Protein AF-A0A9N7TYQ7-F1 (afdb_monomer_lite)

Sequence (216 aa):
MLQAVGNKEWREFGRTEVIDNTRNPDFVRKFVLDFLFEEKQNIRFDVYNVDSRSCNISKYDFLGQTFCTLGEIIGSAGGRQERTLSGIPGKKCGVIILTAEELSNCRDIATMQLCANKLDKKDFFGKSDPFLVFYRSNEDGTFTICHKTEVIKNTLNPVWQPFTIPVRALCNGDYDRTVKIDVFDWDRDGSHDFIGEFTTSYRELSRGQNQFNVYE

Structure (mmCIF, N/CA/C/O backbone):
data_AF-A0A9N7TYQ7-F1
#
_entry.id   AF-A0A9N7TYQ7-F1
#
loop_
_atom_site.group_PDB
_atom_site.id
_atom_site.type_symbol
_atom_site.label_atom_id
_atom_site.label_alt_id
_atom_site.label_comp_id
_atom_site.label_asym_id
_atom_site.label_entity_id
_atom_site.label_seq_id
_atom_site.pdbx_PDB_ins_code
_atom_site.Cartn_x
_atom_site.Cartn_y
_atom_site.Cartn_z
_atom_site.occupancy
_atom_site.B_iso_or_equiv
_atom_site.auth_seq_id
_atom_site.auth_comp_id
_atom_site.auth_asym_id
_atom_site.auth_atom_id
_atom_site.pdbx_PDB_model_num
ATOM 1 N N . MET A 1 1 ? -7.837 -4.924 16.485 1.00 85.38 1 MET A N 1
ATOM 2 C CA . MET A 1 1 ? -8.628 -5.683 17.482 1.00 85.38 1 MET A CA 1
ATOM 3 C C . MET A 1 1 ? -10.112 -5.448 17.232 1.00 85.38 1 MET A C 1
ATOM 5 O O . MET A 1 1 ? -10.466 -4.331 16.868 1.00 85.38 1 MET A O 1
ATOM 9 N N . LEU A 1 2 ? -10.962 -6.450 17.454 1.00 79.06 2 LEU A N 1
ATOM 10 C CA . LEU A 1 2 ? -12.423 -6.318 17.456 1.00 79.06 2 LEU A CA 1
ATOM 11 C C . LEU A 1 2 ? -12.985 -6.609 18.846 1.00 79.06 2 LEU A C 1
ATOM 13 O O . LEU A 1 2 ? -12.421 -7.410 19.597 1.00 79.06 2 LEU A O 1
ATOM 17 N N . GLN A 1 3 ? -14.109 -5.979 19.163 1.00 83.25 3 GLN A N 1
ATOM 18 C CA . GLN A 1 3 ? -14.877 -6.249 20.371 1.00 83.25 3 GLN A CA 1
ATOM 19 C C . GLN A 1 3 ? -16.268 -6.752 19.974 1.00 83.25 3 GLN A C 1
ATOM 21 O O . GLN A 1 3 ? -16.980 -6.084 19.226 1.00 83.25 3 GLN A O 1
ATOM 26 N N . ALA A 1 4 ? -16.635 -7.942 20.456 1.00 70.56 4 ALA A N 1
ATOM 27 C CA . ALA A 1 4 ? -17.942 -8.538 20.190 1.00 70.56 4 ALA A CA 1
ATOM 28 C C . ALA A 1 4 ? -19.052 -7.809 20.964 1.00 70.56 4 ALA A C 1
ATOM 30 O O . ALA A 1 4 ? -18.832 -7.344 22.087 1.00 70.56 4 ALA A O 1
ATOM 31 N N . VAL A 1 5 ? -20.254 -7.754 20.387 1.00 63.97 5 VAL A N 1
ATOM 32 C CA . VAL A 1 5 ? -21.426 -7.132 21.016 1.00 63.97 5 VAL A CA 1
ATOM 33 C C . VAL A 1 5 ? -21.698 -7.786 22.378 1.00 63.97 5 VAL A C 1
ATOM 35 O O . VAL A 1 5 ? -21.760 -9.006 22.501 1.00 63.97 5 VAL A O 1
ATOM 38 N N . GLY A 1 6 ? -21.804 -6.967 23.428 1.00 64.25 6 GLY A N 1
ATOM 39 C CA . GLY A 1 6 ? -22.048 -7.429 24.801 1.00 64.25 6 GLY A CA 1
ATOM 40 C C . GLY A 1 6 ? -20.818 -7.953 25.558 1.00 64.25 6 GLY A C 1
ATOM 41 O O . GLY A 1 6 ? -20.921 -8.194 26.760 1.00 64.25 6 GLY A O 1
ATOM 42 N N . ASN A 1 7 ? -19.649 -8.073 24.917 1.00 71.88 7 ASN A N 1
ATOM 43 C CA . ASN A 1 7 ? -18.396 -8.454 25.573 1.00 71.88 7 ASN A CA 1
ATOM 44 C C . ASN A 1 7 ? -17.468 -7.235 25.730 1.00 71.88 7 ASN A C 1
ATOM 46 O O .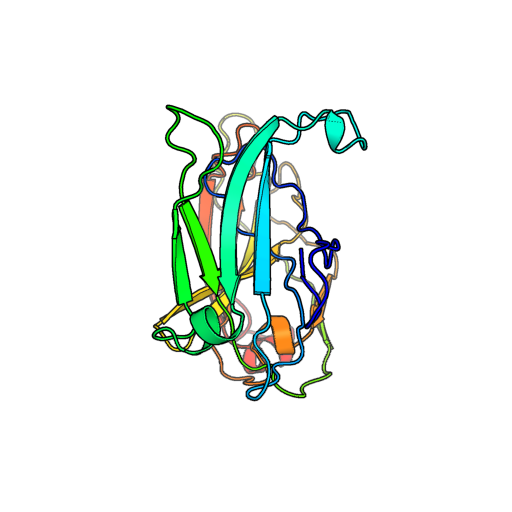 ASN A 1 7 ? -17.308 -6.433 24.815 1.00 71.88 7 ASN A O 1
ATOM 50 N N . LYS A 1 8 ? -16.834 -7.088 26.899 1.00 76.88 8 LYS A N 1
ATOM 51 C CA . LYS A 1 8 ? -15.846 -6.025 27.151 1.00 76.88 8 LYS A CA 1
ATOM 52 C C . LYS A 1 8 ? -14.440 -6.382 26.657 1.00 76.88 8 LYS A C 1
ATOM 54 O O . LYS A 1 8 ? -13.606 -5.486 26.540 1.00 76.88 8 LYS A O 1
ATOM 59 N N . GLU A 1 9 ? -14.169 -7.646 26.351 1.00 88.00 9 GLU A N 1
ATOM 60 C CA . GLU A 1 9 ? -12.849 -8.109 25.923 1.00 88.00 9 GLU A CA 1
ATOM 61 C C . GLU A 1 9 ? -12.542 -7.770 24.460 1.00 88.00 9 GLU A C 1
ATOM 63 O O . GLU A 1 9 ? -13.366 -7.946 23.561 1.00 88.00 9 GLU A O 1
ATOM 68 N N . TRP A 1 10 ? -11.308 -7.327 24.222 1.00 88.75 10 TRP A N 1
ATOM 69 C CA . TRP A 1 10 ? -10.762 -7.101 22.888 1.00 88.75 10 TRP A CA 1
ATOM 70 C C . TRP A 1 10 ? -10.084 -8.367 22.373 1.00 88.75 10 TRP A C 1
ATOM 72 O O . TRP A 1 10 ? -9.260 -8.954 23.073 1.00 88.75 10 TRP A O 1
ATOM 82 N N . ARG A 1 11 ? -10.360 -8.746 21.122 1.00 90.44 11 ARG A N 1
ATOM 83 C CA . ARG A 1 11 ? -9.698 -9.869 20.442 1.00 90.44 11 ARG A CA 1
ATOM 84 C C . ARG A 1 11 ? -8.903 -9.392 19.235 1.00 90.44 11 ARG A C 1
ATOM 86 O O . ARG A 1 11 ? -9.327 -8.480 18.522 1.00 90.44 11 ARG A O 1
ATOM 93 N N . GLU A 1 12 ? -7.736 -9.987 19.005 1.00 92.12 12 GLU A N 1
ATOM 94 C CA . GLU A 1 12 ? -6.953 -9.704 17.802 1.00 92.12 12 GLU A CA 1
ATOM 95 C C . GLU A 1 12 ? -7.693 -10.254 16.586 1.00 92.12 12 GLU A C 1
ATOM 97 O O . GLU A 1 12 ? -7.992 -11.440 16.511 1.00 92.12 12 GLU A O 1
ATOM 102 N N . PHE A 1 13 ? -8.032 -9.360 15.658 1.00 93.69 13 PHE A N 1
ATOM 103 C CA . PHE A 1 13 ? -8.681 -9.730 14.401 1.00 93.69 13 PHE A CA 1
ATOM 104 C C . PHE A 1 13 ? -7.658 -10.010 13.303 1.00 93.69 13 PHE A C 1
ATOM 106 O O . PHE A 1 13 ? -7.824 -10.906 12.485 1.00 93.69 13 PHE A O 1
ATOM 113 N N . GLY A 1 14 ? -6.573 -9.244 13.304 1.00 93.62 14 GLY A N 1
ATOM 114 C CA . GLY A 1 14 ? -5.492 -9.379 12.354 1.00 93.62 14 GLY A CA 1
ATOM 115 C C . GLY A 1 14 ? -4.409 -8.343 12.616 1.00 93.62 14 GLY A C 1
ATOM 116 O O . GLY A 1 14 ? -4.586 -7.430 13.427 1.00 93.62 14 GLY A O 1
ATOM 117 N N . ARG A 1 15 ? -3.290 -8.515 11.915 1.00 94.31 15 ARG A N 1
ATOM 118 C CA . ARG A 1 15 ? -2.076 -7.707 12.037 1.00 94.31 15 ARG A CA 1
ATOM 119 C C . ARG A 1 15 ? -1.488 -7.456 10.662 1.00 94.31 15 ARG A C 1
ATOM 121 O O . ARG A 1 15 ? -1.467 -8.378 9.848 1.00 94.31 15 ARG A O 1
ATOM 128 N N . THR A 1 16 ? -1.043 -6.239 10.393 1.00 95.62 16 THR A N 1
ATOM 129 C CA . THR A 1 16 ? -0.349 -5.898 9.147 1.00 95.62 16 THR A CA 1
ATOM 130 C C . THR A 1 16 ? 1.035 -6.548 9.101 1.00 95.62 16 THR A C 1
ATOM 132 O O . THR A 1 16 ? 1.503 -7.143 10.075 1.00 95.62 16 THR A O 1
ATOM 135 N N . GLU A 1 17 ? 1.687 -6.462 7.952 1.00 94.12 17 GLU A N 1
ATOM 136 C CA . GLU A 1 17 ? 3.125 -6.664 7.845 1.00 94.12 17 GLU A CA 1
ATOM 137 C C . GLU A 1 17 ? 3.909 -5.596 8.627 1.00 94.12 17 GLU A C 1
ATOM 139 O O . GLU A 1 17 ? 3.383 -4.533 8.974 1.00 94.12 17 GLU A O 1
ATOM 144 N N . VAL A 1 18 ? 5.178 -5.897 8.903 1.00 91.69 18 VAL A N 1
ATOM 145 C CA . VAL A 1 18 ? 6.148 -4.931 9.432 1.00 91.69 18 VAL A CA 1
ATOM 146 C C . VAL A 1 18 ? 6.784 -4.217 8.247 1.00 91.69 18 VAL A C 1
ATOM 148 O O . VAL A 1 18 ? 7.153 -4.869 7.271 1.00 91.69 18 VAL A O 1
ATOM 151 N N . ILE A 1 19 ? 6.895 -2.891 8.327 1.00 90.81 19 ILE A N 1
ATOM 152 C CA . ILE A 1 19 ? 7.556 -2.082 7.303 1.00 90.81 19 ILE A CA 1
ATOM 153 C C . ILE A 1 19 ? 8.794 -1.460 7.927 1.00 90.81 19 ILE A C 1
ATOM 155 O O . ILE A 1 19 ? 8.694 -0.665 8.863 1.00 90.81 19 ILE A O 1
ATOM 159 N N . ASP A 1 20 ? 9.950 -1.849 7.406 1.00 87.50 20 ASP A N 1
ATOM 160 C CA . ASP A 1 20 ? 11.238 -1.420 7.929 1.00 87.50 20 ASP A CA 1
ATOM 161 C C . ASP A 1 20 ? 11.532 0.040 7.559 1.00 87.50 20 ASP A C 1
ATOM 163 O O . ASP A 1 20 ? 11.161 0.521 6.488 1.00 87.50 20 ASP A O 1
ATOM 167 N N . ASN A 1 21 ? 12.232 0.735 8.460 1.00 85.88 21 ASN A N 1
ATOM 168 C CA . ASN A 1 21 ? 12.859 2.039 8.226 1.00 85.88 21 ASN A CA 1
ATOM 169 C C . ASN A 1 21 ? 11.938 3.136 7.652 1.00 85.88 21 ASN A C 1
ATOM 171 O O . ASN A 1 21 ? 12.384 3.992 6.896 1.00 85.88 21 ASN A O 1
ATOM 175 N N . THR A 1 22 ? 10.664 3.177 8.055 1.00 88.94 22 THR A N 1
ATOM 176 C CA . THR A 1 22 ? 9.744 4.254 7.656 1.00 88.94 22 THR A CA 1
ATOM 177 C C . THR A 1 22 ? 9.014 4.883 8.838 1.00 88.94 22 THR A C 1
ATOM 179 O O . THR A 1 22 ? 8.671 4.227 9.820 1.00 88.94 22 THR A O 1
ATOM 182 N N . ARG A 1 23 ? 8.742 6.188 8.725 1.00 89.81 23 ARG A N 1
ATOM 183 C CA . ARG A 1 23 ? 7.844 6.931 9.627 1.00 89.81 23 ARG A CA 1
ATOM 184 C C . ARG A 1 23 ? 6.431 7.086 9.067 1.00 89.81 23 ARG A C 1
ATOM 186 O O . ARG A 1 23 ? 5.541 7.488 9.808 1.00 89.81 23 ARG A O 1
ATOM 193 N N . ASN A 1 24 ? 6.239 6.772 7.787 1.00 92.06 24 ASN A N 1
ATOM 194 C CA . ASN A 1 24 ? 4.972 6.888 7.070 1.00 92.06 24 ASN A CA 1
ATOM 195 C C . ASN A 1 24 ? 4.670 5.546 6.377 1.00 92.06 24 ASN A C 1
ATOM 197 O O . ASN A 1 24 ? 4.781 5.451 5.154 1.00 92.06 24 ASN A O 1
ATOM 201 N N . PRO A 1 25 ? 4.396 4.475 7.147 1.00 93.69 25 PRO A N 1
ATOM 202 C CA . PRO A 1 25 ? 4.127 3.158 6.581 1.00 93.69 25 PRO A CA 1
ATOM 203 C C . PRO A 1 25 ? 2.822 3.148 5.774 1.00 93.69 25 PRO A C 1
ATOM 205 O O . PRO A 1 25 ? 1.797 3.632 6.252 1.00 93.69 25 PRO A O 1
ATOM 208 N N . ASP A 1 26 ? 2.855 2.534 4.589 1.00 93.25 26 ASP A N 1
ATOM 209 C CA . ASP A 1 26 ? 1.667 2.200 3.795 1.00 93.25 26 ASP A CA 1
ATOM 210 C C . ASP A 1 26 ? 1.560 0.676 3.658 1.00 93.25 26 ASP A C 1
ATOM 212 O O . ASP A 1 26 ? 2.439 0.026 3.082 1.00 93.25 26 ASP A O 1
ATOM 216 N N . PHE A 1 27 ? 0.512 0.108 4.255 1.00 95.44 27 PHE A N 1
ATOM 217 C CA . PHE A 1 27 ? 0.351 -1.333 4.424 1.00 95.44 27 PHE A CA 1
ATOM 218 C C . PHE A 1 27 ? -0.413 -1.950 3.252 1.00 95.44 27 PHE A C 1
ATOM 220 O O . PHE A 1 27 ? -1.547 -1.572 2.951 1.00 95.44 27 PHE A O 1
ATOM 227 N N . VAL A 1 28 ? 0.169 -2.973 2.638 1.00 95.06 28 VAL A N 1
ATOM 228 C CA . VAL A 1 28 ? -0.439 -3.789 1.584 1.00 95.06 28 VAL A CA 1
ATOM 229 C C . VAL A 1 28 ? -1.528 -4.688 2.159 1.00 95.06 28 VAL A C 1
ATOM 231 O O . VAL A 1 28 ? -2.586 -4.840 1.542 1.00 95.06 28 VAL A O 1
ATOM 234 N N . ARG A 1 29 ? -1.319 -5.278 3.346 1.00 94.12 29 ARG A N 1
ATOM 235 C CA . ARG A 1 29 ? -2.305 -6.197 3.927 1.00 94.12 29 ARG A CA 1
ATOM 236 C C . ARG A 1 29 ? -3.597 -5.463 4.284 1.00 94.12 29 ARG A C 1
ATOM 238 O O . ARG A 1 29 ? -3.606 -4.560 5.116 1.00 94.12 29 ARG A O 1
ATOM 245 N N . LYS A 1 30 ? -4.710 -5.916 3.703 1.00 92.44 30 LYS A N 1
ATOM 246 C CA . LYS A 1 30 ? -6.065 -5.438 4.014 1.00 92.44 30 LYS A CA 1
ATOM 247 C C . LYS A 1 30 ? -6.833 -6.462 4.855 1.00 92.44 30 LYS A C 1
ATOM 249 O O . LYS A 1 30 ? -6.492 -7.647 4.881 1.00 92.44 30 LYS A O 1
ATOM 254 N N . PHE A 1 31 ? -7.885 -5.999 5.521 1.00 93.88 31 PHE A N 1
ATOM 255 C CA . PHE A 1 31 ? -8.751 -6.806 6.379 1.00 93.88 31 PHE A CA 1
ATOM 256 C C . PHE A 1 31 ? -10.172 -6.811 5.821 1.00 93.88 31 PHE A C 1
ATOM 258 O O . PHE A 1 31 ? -10.704 -5.755 5.496 1.00 93.88 31 PHE A O 1
ATOM 265 N N . VAL A 1 32 ? -10.774 -7.996 5.712 1.00 92.50 32 VAL A N 1
ATOM 266 C CA . VAL A 1 32 ? -12.156 -8.165 5.245 1.00 92.50 32 VAL A CA 1
ATOM 267 C C . VAL A 1 32 ? -13.054 -8.326 6.461 1.00 92.50 32 VAL A C 1
ATOM 269 O O . VAL A 1 32 ? -12.799 -9.201 7.286 1.00 92.50 32 VAL A O 1
ATOM 272 N N . LEU A 1 33 ? -14.071 -7.478 6.575 1.00 93.31 33 LEU A N 1
ATOM 273 C CA . LEU A 1 33 ? -15.018 -7.453 7.684 1.00 93.31 33 LEU A CA 1
ATOM 274 C C . LEU A 1 33 ? -16.438 -7.446 7.127 1.00 93.31 33 LEU A C 1
ATOM 276 O O . LEU A 1 33 ? -16.724 -6.683 6.207 1.00 93.31 33 LEU A O 1
ATOM 280 N N . ASP A 1 34 ? -17.320 -8.241 7.725 1.00 93.25 34 ASP A N 1
ATOM 281 C CA . ASP A 1 34 ? -18.752 -8.139 7.463 1.00 93.25 34 ASP A CA 1
ATOM 282 C C . ASP A 1 34 ? -19.293 -6.892 8.164 1.00 93.25 34 ASP A C 1
ATOM 284 O O . ASP A 1 34 ? -19.062 -6.699 9.360 1.00 93.25 34 ASP A O 1
ATOM 288 N N . PHE A 1 35 ? -20.000 -6.036 7.429 1.00 93.12 35 PHE A N 1
ATOM 289 C CA . PHE A 1 35 ? -20.651 -4.860 7.996 1.00 93.12 35 PHE A CA 1
ATOM 290 C C . PHE A 1 35 ? -22.104 -5.177 8.355 1.00 93.12 35 PHE A C 1
ATOM 292 O O . PHE A 1 35 ? -22.897 -5.565 7.498 1.00 93.12 35 PHE A O 1
ATOM 299 N N . LEU A 1 36 ? -22.451 -4.992 9.628 1.00 93.62 36 LEU A N 1
ATOM 300 C CA . LEU A 1 36 ? -23.784 -5.222 10.176 1.00 93.62 36 LEU A CA 1
ATOM 301 C C . LEU A 1 36 ? -24.353 -3.879 10.635 1.00 93.62 36 LEU A C 1
ATOM 303 O O . LEU A 1 36 ? -24.014 -3.392 11.710 1.00 93.62 36 LEU A O 1
ATOM 307 N N . PHE A 1 37 ? -25.224 -3.271 9.824 1.00 90.38 37 PHE A N 1
ATOM 308 C CA . PHE A 1 37 ? -25.747 -1.922 10.086 1.00 90.38 37 PHE A CA 1
ATOM 309 C C . PHE A 1 37 ? -26.553 -1.812 11.394 1.00 90.38 37 PHE A C 1
ATOM 311 O O . PHE A 1 37 ? -26.666 -0.727 11.960 1.00 90.38 37 PHE A O 1
ATOM 318 N N . GLU A 1 38 ? -27.102 -2.929 11.877 1.00 91.62 38 GLU A N 1
ATOM 319 C CA . GLU A 1 38 ? -27.864 -3.011 13.129 1.00 91.62 38 GLU A CA 1
ATOM 320 C C . GLU A 1 38 ? -26.965 -3.125 14.371 1.00 91.62 38 GLU A C 1
ATOM 322 O O . GLU A 1 38 ? -27.438 -2.979 15.499 1.00 91.62 38 GLU A O 1
ATOM 327 N N . GLU A 1 39 ? -25.662 -3.366 14.189 1.00 90.25 39 GLU A N 1
ATOM 328 C CA . GLU A 1 39 ? -24.725 -3.614 15.279 1.00 90.25 39 GLU A CA 1
ATOM 329 C C . GLU A 1 39 ? -23.661 -2.524 15.413 1.00 90.25 39 GLU A C 1
ATOM 331 O O . GLU A 1 39 ? -23.056 -2.041 14.454 1.00 90.25 39 GLU A O 1
ATOM 336 N N . LYS A 1 40 ? -23.331 -2.187 16.664 1.00 90.81 40 LYS A N 1
ATOM 337 C CA . LYS A 1 40 ? -22.177 -1.337 16.956 1.00 90.81 40 LYS A CA 1
ATOM 338 C C . LYS A 1 40 ? -20.892 -2.168 16.947 1.00 90.81 40 LYS A C 1
ATOM 340 O O . LYS A 1 40 ? -20.487 -2.719 17.970 1.00 90.81 40 LYS A O 1
ATOM 345 N N . GLN A 1 41 ? -20.227 -2.214 15.798 1.00 93.31 41 GLN A N 1
ATOM 346 C CA . GLN A 1 41 ? -18.977 -2.955 15.610 1.00 93.31 41 GLN A CA 1
ATOM 347 C C . GLN A 1 41 ? -17.761 -2.100 16.010 1.00 93.31 41 GLN A C 1
ATOM 349 O O . GLN A 1 41 ? -17.274 -1.288 15.222 1.00 93.31 41 GLN A O 1
ATOM 354 N N . ASN A 1 42 ? -17.275 -2.255 17.246 1.00 94.38 42 ASN A N 1
ATOM 355 C CA . ASN A 1 42 ? -16.134 -1.496 17.775 1.00 94.38 42 ASN A CA 1
ATOM 356 C C . ASN A 1 42 ? -14.787 -2.071 17.296 1.00 94.38 42 ASN A C 1
ATOM 358 O O . ASN A 1 42 ? -14.526 -3.273 17.421 1.00 94.38 42 ASN A O 1
ATOM 362 N N . ILE A 1 43 ? -13.894 -1.191 16.839 1.00 95.44 43 ILE A N 1
ATOM 363 C CA . ILE A 1 43 ? -12.551 -1.518 16.353 1.00 95.44 43 ILE A CA 1
ATOM 364 C C . ILE A 1 43 ? -11.508 -0.703 17.125 1.00 95.44 43 ILE A C 1
ATOM 366 O O . ILE A 1 43 ? -11.653 0.506 17.323 1.00 95.44 43 ILE A O 1
ATOM 370 N N . ARG A 1 44 ? -10.428 -1.372 17.540 1.00 95.69 44 ARG A N 1
ATOM 371 C CA . ARG A 1 44 ? -9.236 -0.736 18.118 1.00 95.69 44 ARG A CA 1
ATOM 372 C C . ARG A 1 44 ? -8.014 -1.045 17.270 1.00 95.69 44 ARG A C 1
ATOM 374 O O . ARG A 1 44 ? -7.778 -2.208 16.924 1.00 95.69 44 ARG A O 1
ATOM 381 N N . PHE A 1 45 ? -7.236 -0.013 16.986 1.00 96.62 45 PHE A N 1
ATOM 382 C CA . PHE A 1 45 ? -5.963 -0.107 16.283 1.00 96.62 45 PHE A CA 1
ATOM 383 C C . PHE A 1 45 ? -4.847 0.190 17.270 1.00 96.62 45 PHE A C 1
ATOM 385 O O . PHE A 1 45 ? -4.870 1.245 17.898 1.00 96.62 45 PHE A O 1
ATOM 392 N N . ASP A 1 46 ? -3.893 -0.730 17.375 1.00 95.19 46 ASP A N 1
ATOM 393 C CA . ASP A 1 46 ? -2.713 -0.607 18.224 1.00 95.19 46 ASP A CA 1
ATOM 394 C C . ASP A 1 46 ? -1.489 -0.583 17.301 1.00 95.19 46 ASP A C 1
ATOM 396 O O . ASP A 1 46 ? -1.338 -1.463 16.450 1.00 95.19 46 ASP A O 1
ATOM 400 N N . VAL A 1 47 ? -0.643 0.437 17.438 1.00 95.06 47 VAL A N 1
ATOM 401 C CA . VAL A 1 47 ? 0.532 0.661 16.588 1.00 95.06 47 VAL A CA 1
ATOM 402 C C . VAL A 1 47 ? 1.791 0.442 17.413 1.00 95.06 47 VAL A C 1
ATOM 404 O O . VAL A 1 47 ? 1.909 0.942 18.535 1.00 95.06 47 VAL A O 1
ATOM 407 N N . TYR A 1 48 ? 2.742 -0.288 16.841 1.00 92.81 48 TYR A N 1
ATOM 408 C CA . TYR A 1 48 ? 3.981 -0.679 17.497 1.00 92.81 48 TYR A CA 1
ATOM 409 C C . TYR A 1 48 ? 5.182 -0.412 16.590 1.00 92.81 48 TYR A C 1
ATOM 411 O O . TYR A 1 48 ? 5.100 -0.622 15.381 1.00 92.81 48 TYR A O 1
ATOM 419 N N . ASN A 1 49 ? 6.298 0.000 17.185 1.00 89.56 49 ASN A N 1
ATOM 420 C CA . ASN A 1 49 ? 7.616 -0.078 16.577 1.00 89.56 49 ASN A CA 1
ATOM 421 C C . ASN A 1 49 ? 8.199 -1.467 16.869 1.00 89.56 49 ASN A C 1
ATOM 423 O O . ASN A 1 49 ? 8.274 -1.901 18.023 1.00 89.56 49 ASN A O 1
ATOM 427 N N . VAL A 1 50 ? 8.569 -2.174 15.805 1.00 86.12 50 VAL A N 1
ATOM 428 C CA . VAL A 1 50 ? 9.080 -3.540 15.877 1.00 86.12 50 VAL A CA 1
ATOM 429 C C . VAL A 1 50 ? 10.597 -3.503 15.772 1.00 86.12 50 VAL A C 1
ATOM 431 O O . VAL A 1 50 ? 11.152 -3.417 14.681 1.00 86.12 50 VAL A O 1
ATOM 434 N N . ASP A 1 51 ? 11.277 -3.626 16.910 1.00 74.06 51 ASP A N 1
ATOM 435 C CA . ASP A 1 51 ? 12.727 -3.783 16.916 1.00 74.06 51 ASP A CA 1
ATOM 436 C C . ASP A 1 51 ? 13.118 -5.210 16.485 1.00 74.06 51 ASP A C 1
ATOM 438 O O . ASP A 1 51 ? 12.607 -6.225 16.974 1.00 74.06 51 ASP A O 1
ATOM 442 N N . SER A 1 52 ? 14.050 -5.262 15.533 1.00 63.53 52 SER A N 1
ATOM 443 C CA . SER A 1 52 ? 14.253 -6.292 14.498 1.00 63.53 52 SER A CA 1
ATOM 444 C C . SER A 1 52 ? 14.612 -7.732 14.917 1.00 63.53 52 SER A C 1
ATOM 446 O O . SER A 1 52 ? 15.140 -8.483 14.097 1.00 63.53 52 SER A O 1
ATOM 448 N N . ARG A 1 53 ? 14.368 -8.192 16.154 1.00 57.44 53 ARG A N 1
ATOM 449 C CA . ARG A 1 53 ? 14.789 -9.556 16.576 1.00 57.44 53 ARG A CA 1
ATOM 450 C C . ARG A 1 53 ? 13.836 -10.344 17.473 1.00 57.44 53 ARG A C 1
ATOM 452 O O . ARG A 1 53 ? 14.164 -11.470 17.839 1.00 57.44 53 ARG A O 1
ATOM 459 N N . SER A 1 54 ? 12.676 -9.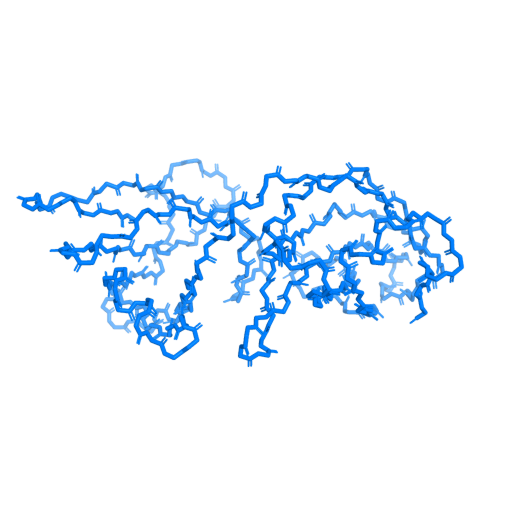810 17.848 1.00 62.50 54 SER A N 1
ATOM 460 C CA . SER A 1 54 ? 11.725 -10.525 18.714 1.00 62.50 54 SER A CA 1
ATOM 461 C C . SER A 1 54 ? 10.416 -10.819 17.987 1.00 62.50 54 SER A C 1
ATOM 463 O O . SER A 1 54 ? 9.830 -9.928 17.389 1.00 62.50 54 SER A O 1
ATOM 465 N N . CYS A 1 55 ? 9.903 -12.046 18.092 1.00 61.47 55 CYS A N 1
ATOM 466 C CA . CYS A 1 55 ? 8.525 -12.385 17.709 1.00 61.47 55 CYS A CA 1
ATOM 467 C C . CYS A 1 55 ? 7.510 -12.117 18.839 1.00 61.47 55 CYS A C 1
ATOM 469 O O . CYS A 1 55 ? 6.308 -12.298 18.658 1.00 61.47 55 CYS A O 1
ATOM 471 N N . ASN A 1 56 ? 7.987 -11.728 20.026 1.00 67.75 56 ASN A N 1
ATOM 472 C CA . ASN A 1 56 ? 7.145 -11.440 21.179 1.00 67.75 56 ASN A CA 1
ATOM 473 C C . ASN A 1 56 ? 6.708 -9.969 21.177 1.00 67.75 56 ASN A C 1
ATOM 475 O O . ASN A 1 56 ? 7.547 -9.080 21.340 1.00 67.75 56 ASN A O 1
ATOM 479 N N . ILE A 1 57 ? 5.394 -9.755 21.063 1.00 68.56 57 ILE A N 1
ATOM 480 C CA . ILE A 1 57 ? 4.739 -8.441 21.041 1.00 68.56 57 ILE A CA 1
ATOM 481 C C . ILE A 1 57 ? 4.979 -7.632 22.318 1.00 68.56 57 ILE A C 1
ATOM 483 O O . ILE A 1 57 ? 4.996 -6.409 22.275 1.00 68.56 57 ILE A O 1
ATOM 487 N N . SER A 1 58 ? 5.231 -8.300 23.452 1.00 70.88 58 SER A N 1
ATOM 488 C CA . SER A 1 58 ? 5.522 -7.624 24.720 1.00 70.88 58 SER A CA 1
ATOM 489 C C . SER A 1 58 ? 6.854 -6.872 24.704 1.00 70.88 58 SER A C 1
ATOM 491 O O . SER A 1 58 ? 7.148 -6.147 25.648 1.00 70.88 58 SER A O 1
ATOM 493 N N . LYS A 1 59 ? 7.690 -7.102 23.684 1.00 74.31 59 LYS A N 1
ATOM 494 C CA . LYS A 1 59 ? 8.968 -6.412 23.482 1.00 74.31 59 LYS A CA 1
ATOM 495 C C . LYS A 1 59 ? 8.890 -5.316 22.422 1.00 74.31 59 LYS A C 1
ATOM 497 O O . LYS A 1 59 ? 9.919 -4.727 22.123 1.00 74.31 59 LYS A O 1
ATOM 502 N N . TYR A 1 60 ? 7.725 -5.103 21.812 1.00 81.81 60 TYR A N 1
ATOM 503 C CA . TYR A 1 60 ? 7.560 -4.037 20.836 1.00 81.81 60 TYR A CA 1
ATOM 504 C C . TYR A 1 60 ? 7.243 -2.730 21.537 1.00 81.81 60 TYR A C 1
ATOM 506 O O . TYR A 1 60 ? 6.449 -2.681 22.480 1.00 81.81 60 TYR A O 1
ATOM 514 N N . ASP A 1 61 ? 7.838 -1.666 21.025 1.00 87.44 61 ASP A N 1
ATOM 515 C CA . ASP A 1 61 ? 7.627 -0.330 21.538 1.00 87.44 61 ASP A CA 1
ATOM 516 C C . ASP A 1 61 ? 6.250 0.147 21.092 1.00 87.44 61 ASP A C 1
ATOM 518 O O . ASP A 1 61 ? 6.002 0.404 19.915 1.00 87.44 61 ASP A O 1
ATOM 522 N N . PHE A 1 62 ? 5.320 0.257 22.034 1.00 91.50 62 PHE A N 1
ATOM 523 C CA . PHE A 1 62 ? 4.002 0.806 21.749 1.00 91.50 62 PHE A CA 1
ATOM 524 C C . PHE A 1 62 ? 4.128 2.267 21.300 1.00 91.50 62 PHE A C 1
ATOM 526 O O . PHE A 1 62 ? 4.736 3.092 21.986 1.00 91.50 62 PHE A O 1
ATOM 533 N N . LEU A 1 63 ? 3.553 2.587 20.140 1.00 93.19 63 LEU A N 1
ATOM 534 C CA . LEU A 1 63 ? 3.561 3.931 19.561 1.00 93.19 63 LEU A CA 1
ATOM 535 C C . LEU A 1 63 ? 2.256 4.677 19.818 1.00 93.19 63 LEU A C 1
ATOM 537 O O . LEU A 1 63 ? 2.283 5.897 19.946 1.00 93.19 63 LEU A O 1
ATOM 541 N N . GLY A 1 64 ? 1.140 3.958 19.936 1.00 95.19 64 GLY A N 1
ATOM 542 C CA . GLY A 1 64 ? -0.157 4.527 20.272 1.00 95.19 64 GLY A CA 1
ATOM 543 C C . GLY A 1 64 ? -1.321 3.653 19.819 1.00 95.19 64 GLY A C 1
ATOM 544 O O . GLY A 1 64 ? -1.149 2.666 19.108 1.00 95.19 64 GLY A O 1
ATOM 545 N N . GLN A 1 65 ? -2.523 4.037 20.232 1.00 96.31 65 GLN A N 1
ATOM 546 C CA . GLN A 1 65 ? -3.778 3.385 19.875 1.00 96.31 65 GLN A CA 1
ATOM 547 C C . GLN A 1 65 ? -4.857 4.396 19.493 1.00 96.31 65 GLN A C 1
ATOM 549 O O . GLN A 1 65 ? -4.830 5.559 19.912 1.00 96.31 65 GLN A O 1
ATOM 554 N N . THR A 1 66 ? -5.855 3.929 18.750 1.00 96.69 66 THR A N 1
ATOM 555 C CA . THR A 1 66 ? -7.101 4.662 18.512 1.00 96.69 66 THR A CA 1
ATOM 556 C C . THR A 1 66 ? -8.299 3.716 18.462 1.00 96.69 66 THR A C 1
ATOM 558 O O . THR A 1 66 ? -8.146 2.505 18.278 1.00 96.69 66 THR A O 1
ATOM 561 N N . PHE A 1 67 ? -9.493 4.275 18.639 1.00 94.88 67 PHE A N 1
ATOM 562 C CA . PHE A 1 67 ? -10.759 3.550 18.706 1.00 94.88 67 PHE A CA 1
ATOM 563 C C . PHE A 1 67 ? -11.774 4.212 17.780 1.00 94.88 67 PHE A C 1
ATOM 565 O O . PHE A 1 67 ? -11.869 5.439 17.735 1.00 94.88 67 PHE A O 1
ATOM 572 N N . CYS A 1 68 ? -12.549 3.403 17.072 1.00 95.19 68 CYS A N 1
ATOM 573 C CA . CYS A 1 68 ? -13.690 3.851 16.277 1.00 95.19 68 CYS A CA 1
ATOM 574 C C . CYS A 1 68 ? -14.661 2.686 16.060 1.00 95.19 68 CYS A C 1
ATOM 576 O O . CYS A 1 68 ? -14.396 1.558 16.485 1.00 95.19 68 CYS A O 1
ATOM 578 N N . THR A 1 69 ? -15.791 2.945 15.413 1.00 95.00 69 THR A N 1
ATOM 579 C CA . THR A 1 69 ? -16.672 1.875 14.923 1.00 95.00 69 THR A CA 1
ATOM 580 C C . THR A 1 69 ? -16.480 1.647 13.428 1.00 95.00 69 THR A C 1
ATOM 582 O O . THR A 1 69 ? -16.085 2.563 12.710 1.00 95.00 69 THR A O 1
ATOM 585 N N . LEU A 1 70 ? -16.796 0.445 12.934 1.00 94.62 70 LEU A N 1
ATOM 586 C CA . LEU A 1 70 ? -16.790 0.179 11.490 1.00 94.62 70 LEU A CA 1
ATOM 587 C C . LEU A 1 70 ? -17.717 1.152 10.740 1.00 94.62 70 LEU A C 1
ATOM 589 O O . LEU A 1 70 ? -17.335 1.704 9.710 1.00 94.62 70 LEU A O 1
ATOM 593 N N . GLY A 1 71 ? -18.891 1.432 11.313 1.00 94.62 71 GLY A N 1
ATOM 594 C CA . GLY A 1 71 ? -19.847 2.396 10.767 1.00 94.62 71 GLY A CA 1
ATOM 595 C C . GLY A 1 71 ? -19.321 3.835 10.713 1.00 94.62 71 GLY A C 1
ATOM 596 O O . GLY A 1 71 ? -19.642 4.552 9.774 1.00 94.62 71 GLY A O 1
ATOM 597 N N . GLU A 1 72 ? -18.473 4.262 11.657 1.00 94.88 72 GLU A N 1
ATOM 598 C CA . GLU A 1 72 ? -17.827 5.587 11.609 1.00 94.88 72 GLU A CA 1
ATOM 599 C C . GLU A 1 72 ? -16.845 5.728 10.440 1.00 94.88 72 GLU A C 1
ATOM 601 O O . GLU A 1 72 ? -16.706 6.828 9.907 1.00 94.88 72 GLU A O 1
ATOM 606 N N . ILE A 1 73 ? -16.155 4.648 10.056 1.00 94.31 73 ILE A N 1
ATOM 607 C CA . ILE A 1 73 ? -15.232 4.663 8.914 1.00 94.31 73 ILE A CA 1
ATOM 608 C C . ILE A 1 73 ? -16.045 4.663 7.617 1.00 94.31 73 ILE A C 1
ATOM 610 O O . ILE A 1 73 ? -15.861 5.544 6.785 1.00 94.31 73 ILE A O 1
ATOM 614 N N . ILE A 1 74 ? -16.991 3.730 7.472 1.00 92.81 74 ILE A N 1
ATOM 615 C CA . ILE A 1 74 ? -17.820 3.600 6.262 1.00 92.81 74 ILE A CA 1
ATOM 616 C C . ILE A 1 74 ? -18.681 4.851 6.033 1.00 92.81 74 ILE A C 1
ATOM 618 O O . ILE A 1 74 ? -18.834 5.296 4.903 1.00 92.81 74 ILE A O 1
ATOM 622 N N . GLY A 1 75 ? -19.216 5.450 7.100 1.00 91.69 75 GLY A N 1
ATOM 623 C CA . GLY A 1 75 ? -20.028 6.665 7.023 1.00 91.69 75 GLY A CA 1
ATOM 624 C C . GLY A 1 75 ? -19.231 7.958 6.812 1.00 91.69 75 GLY A C 1
ATOM 625 O O . GLY A 1 75 ? -19.835 9.025 6.707 1.00 91.69 75 GLY A O 1
ATOM 626 N N . SER A 1 76 ? -17.896 7.899 6.785 1.00 92.00 76 SER A N 1
ATOM 627 C CA . SER A 1 76 ? -17.058 9.061 6.480 1.00 92.00 76 SER A CA 1
ATOM 628 C C . SER A 1 76 ? -16.996 9.325 4.972 1.00 92.00 76 SER A C 1
ATOM 630 O O . SER A 1 76 ? -17.213 8.428 4.158 1.00 92.00 76 SER A O 1
ATOM 632 N N . ALA A 1 77 ? -16.715 10.570 4.579 1.00 85.75 77 ALA A N 1
ATOM 633 C CA . ALA A 1 77 ? -16.605 10.927 3.166 1.00 85.75 77 ALA A CA 1
ATOM 634 C C . ALA A 1 77 ? -15.522 10.074 2.476 1.00 85.75 77 ALA A C 1
ATOM 636 O O . ALA A 1 77 ? -14.374 10.051 2.920 1.00 85.75 77 ALA A O 1
ATOM 637 N N . GLY A 1 78 ? -15.907 9.353 1.417 1.00 83.94 78 GLY A N 1
ATOM 638 C CA . GLY A 1 78 ? -15.022 8.431 0.696 1.00 83.94 78 GLY A CA 1
ATOM 639 C C . GLY A 1 78 ? -14.577 7.208 1.508 1.00 83.94 78 GLY A C 1
ATOM 640 O O . GLY A 1 78 ? -13.573 6.592 1.166 1.00 83.94 78 GLY A O 1
ATOM 641 N N . GLY A 1 79 ? -15.254 6.891 2.620 1.00 89.50 79 GLY A N 1
ATOM 642 C CA . GLY A 1 79 ? -14.858 5.799 3.512 1.00 89.50 79 GLY A CA 1
ATOM 643 C C . GLY A 1 79 ? -13.501 6.020 4.190 1.00 89.50 79 GLY A C 1
ATOM 644 O O . GLY A 1 79 ? -12.907 5.064 4.690 1.00 89.50 79 GLY A O 1
ATOM 645 N N . ARG A 1 80 ? -12.985 7.258 4.191 1.00 91.19 80 ARG A N 1
ATOM 646 C CA . ARG A 1 80 ? -11.650 7.623 4.673 1.00 91.19 80 ARG A CA 1
ATOM 647 C C . ARG A 1 80 ? -11.726 8.458 5.947 1.00 91.19 80 ARG A C 1
ATOM 649 O O . ARG A 1 80 ? -12.286 9.553 5.978 1.00 91.19 80 ARG A O 1
ATOM 656 N N . GLN A 1 81 ? -11.034 8.000 6.984 1.00 93.00 81 GLN A N 1
ATOM 657 C CA . GLN A 1 81 ? -10.986 8.662 8.276 1.00 93.00 81 GLN A CA 1
ATOM 658 C C . GLN A 1 81 ? -9.564 8.792 8.819 1.00 93.00 81 GLN A C 1
ATOM 660 O O . GLN A 1 81 ? -8.836 7.817 8.977 1.00 93.00 81 GLN A O 1
ATOM 665 N N . GLU A 1 82 ? -9.193 10.014 9.180 1.00 95.19 82 GLU A N 1
ATOM 666 C CA . GLU A 1 82 ? -7.931 10.315 9.845 1.00 95.19 82 GLU A CA 1
ATOM 667 C C . GLU A 1 82 ? -8.134 10.369 11.365 1.00 95.19 82 GLU A C 1
ATOM 669 O O . GLU A 1 82 ? -9.059 11.017 11.860 1.00 95.19 82 GLU A O 1
ATOM 674 N N . ARG A 1 83 ? -7.295 9.662 12.127 1.00 95.81 83 ARG A N 1
ATOM 675 C CA . ARG A 1 83 ? -7.400 9.570 13.589 1.00 95.81 83 ARG A CA 1
ATOM 676 C C . ARG A 1 83 ? -6.049 9.808 14.245 1.00 95.81 83 ARG A C 1
ATOM 678 O O . ARG A 1 83 ? -5.049 9.188 13.896 1.00 95.81 83 ARG A O 1
ATOM 685 N N . THR A 1 84 ? -6.022 10.658 15.264 1.00 96.62 84 THR A N 1
ATOM 686 C CA . THR A 1 84 ? -4.834 10.830 16.104 1.00 96.62 84 THR A CA 1
ATOM 687 C C . THR A 1 84 ? -4.626 9.600 16.986 1.00 96.62 84 THR A C 1
ATOM 689 O O . THR A 1 84 ? -5.573 9.081 17.587 1.00 96.62 84 THR A O 1
ATOM 692 N N . LEU A 1 85 ? -3.380 9.139 17.074 1.00 96.81 85 LEU A N 1
ATOM 693 C CA . LEU A 1 85 ? -2.987 8.076 17.992 1.00 96.81 85 LEU A CA 1
ATOM 694 C C . LEU A 1 85 ? -2.838 8.636 19.413 1.00 96.81 85 LEU A C 1
ATOM 696 O O . LEU A 1 85 ? -2.441 9.783 19.621 1.00 96.81 85 LEU A O 1
ATOM 700 N N . SER A 1 86 ? -3.157 7.816 20.407 1.00 95.06 86 SER A N 1
ATOM 701 C CA . SER A 1 86 ? -3.150 8.187 21.826 1.00 95.06 86 SER A CA 1
ATOM 702 C C . SER A 1 86 ? -2.672 7.024 22.702 1.00 95.06 86 SER A C 1
ATOM 704 O O . SER A 1 86 ? -2.284 5.979 22.193 1.00 95.06 86 SER A O 1
ATOM 706 N N . GLY A 1 87 ? -2.689 7.177 24.027 1.00 90.31 87 GLY A N 1
ATOM 707 C CA . GLY A 1 87 ? -2.346 6.096 24.963 1.00 90.31 87 GLY A CA 1
ATOM 708 C C . GLY A 1 87 ? -0.945 6.177 25.569 1.00 90.31 87 GLY A C 1
ATOM 709 O O . GLY A 1 87 ? -0.635 5.381 26.448 1.00 90.31 87 GLY A O 1
ATOM 710 N N . ILE A 1 88 ? -0.129 7.161 25.174 1.00 91.81 88 ILE A N 1
ATOM 711 C CA . ILE A 1 88 ? 1.146 7.474 25.833 1.00 91.81 88 ILE A CA 1
ATOM 712 C C . ILE A 1 88 ? 1.045 8.881 26.443 1.00 91.81 88 ILE A C 1
ATOM 714 O O . ILE A 1 88 ? 0.991 9.864 25.696 1.00 91.81 88 ILE A O 1
ATOM 718 N N . PRO A 1 89 ? 0.989 9.010 27.782 1.00 90.31 89 PRO A N 1
ATOM 719 C CA . PRO A 1 89 ? 0.872 10.305 28.446 1.00 90.31 89 PRO A CA 1
ATOM 720 C C . PRO A 1 89 ? 1.992 11.270 28.039 1.00 90.31 89 PRO A C 1
ATOM 722 O O . PRO A 1 89 ? 3.167 10.913 28.047 1.00 90.31 89 PRO A O 1
ATOM 725 N N . GLY A 1 90 ? 1.627 12.503 27.676 1.00 89.25 90 GLY A N 1
ATOM 726 C CA . GLY A 1 90 ? 2.584 13.564 27.341 1.00 89.25 90 GLY A CA 1
ATOM 727 C C . GLY A 1 90 ? 3.291 13.430 25.985 1.00 89.25 90 GLY A C 1
ATOM 728 O O . GLY A 1 90 ? 4.122 14.278 25.667 1.00 89.25 90 GLY A O 1
ATOM 729 N N . LYS A 1 91 ? 2.969 12.420 25.162 1.00 90.94 91 LYS A N 1
ATOM 730 C CA . LYS A 1 91 ? 3.616 12.190 23.859 1.00 90.94 91 LYS A CA 1
ATOM 731 C C . LYS A 1 91 ? 2.637 12.372 22.698 1.00 90.94 91 LYS A C 1
ATOM 733 O O . LYS A 1 91 ? 1.543 11.811 22.689 1.00 90.94 91 LYS A O 1
ATOM 738 N N . LYS A 1 92 ? 3.059 13.106 21.663 1.00 89.50 92 LYS A N 1
ATOM 739 C CA . LYS A 1 92 ? 2.378 13.094 20.360 1.00 89.50 92 LYS A CA 1
ATOM 740 C C . LYS A 1 92 ? 2.681 11.762 19.669 1.00 89.50 92 LYS A C 1
ATOM 742 O O . LYS A 1 92 ? 3.839 11.479 19.380 1.00 89.50 92 LYS A O 1
ATOM 747 N N . CYS A 1 93 ? 1.650 10.956 19.434 1.00 92.31 93 CYS A N 1
ATOM 748 C CA . CYS A 1 93 ? 1.791 9.572 18.965 1.00 92.31 93 CYS A CA 1
ATOM 749 C C . CYS A 1 93 ? 1.629 9.415 17.442 1.00 92.31 93 CYS A C 1
ATOM 751 O O . CYS A 1 93 ? 1.649 8.299 16.940 1.00 92.31 93 CYS A O 1
ATOM 753 N N . GLY A 1 94 ? 1.474 10.520 16.705 1.00 94.62 94 GLY A N 1
ATOM 754 C CA . GLY A 1 94 ? 1.223 10.503 15.265 1.00 94.62 94 GLY A CA 1
ATOM 755 C C . GLY A 1 94 ? -0.254 10.317 14.917 1.00 94.62 94 GLY A C 1
ATOM 756 O O . GLY A 1 94 ? -1.146 10.539 15.741 1.00 94.62 94 GLY A O 1
ATOM 757 N N . VAL A 1 95 ? -0.500 9.948 13.666 1.00 96.44 95 VAL A N 1
ATOM 758 C CA . VAL A 1 95 ? -1.828 9.834 13.061 1.00 96.44 95 VAL A CA 1
ATOM 759 C C . VAL A 1 95 ? -1.906 8.51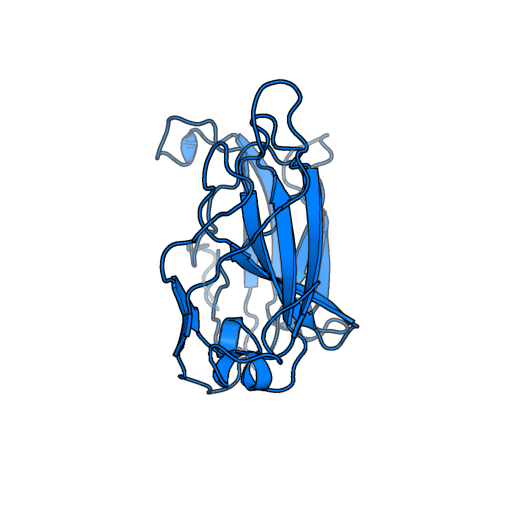4 12.303 1.00 96.44 95 VAL A C 1
ATOM 761 O O . VAL A 1 95 ? -0.913 8.066 11.736 1.00 96.44 95 VAL A O 1
ATOM 764 N N . ILE A 1 96 ? -3.085 7.901 12.298 1.00 96.31 96 ILE A N 1
ATOM 765 C CA . ILE A 1 96 ? -3.423 6.758 11.455 1.00 96.31 96 ILE A CA 1
ATOM 766 C C . ILE A 1 96 ? -4.548 7.157 10.498 1.00 96.31 96 ILE A C 1
ATOM 768 O O . ILE A 1 96 ? -5.512 7.813 10.896 1.00 96.31 96 ILE A O 1
ATOM 772 N N . ILE A 1 97 ? -4.416 6.763 9.234 1.00 95.00 97 ILE A N 1
ATOM 773 C CA . ILE A 1 97 ? -5.444 6.946 8.210 1.00 95.00 97 ILE A CA 1
ATOM 774 C C . ILE A 1 97 ? -6.106 5.589 7.989 1.00 95.00 97 ILE A C 1
ATOM 776 O O . ILE A 1 97 ? -5.440 4.600 7.690 1.00 95.00 97 ILE A O 1
ATOM 780 N N . LEU A 1 98 ? -7.418 5.543 8.169 1.00 94.75 98 LEU A N 1
ATOM 781 C CA . LEU A 1 98 ? -8.251 4.363 7.999 1.00 94.75 98 LEU A CA 1
ATOM 782 C C . LEU A 1 98 ? -9.090 4.552 6.743 1.00 94.75 98 LEU A C 1
ATOM 784 O O . LEU A 1 98 ? -9.691 5.606 6.572 1.00 94.75 98 LEU A O 1
ATOM 788 N N . THR A 1 99 ? -9.140 3.539 5.884 1.00 92.44 99 THR A N 1
ATOM 789 C CA . THR A 1 99 ? -9.999 3.548 4.694 1.00 92.44 99 THR A CA 1
ATOM 790 C C . THR A 1 99 ? -10.797 2.254 4.656 1.00 92.44 99 THR A C 1
ATOM 792 O O . THR A 1 99 ? -10.233 1.183 4.890 1.00 92.44 99 THR A O 1
ATOM 795 N N . ALA A 1 100 ? -12.094 2.352 4.387 1.00 92.31 100 ALA A N 1
ATOM 796 C CA . ALA A 1 100 ? -12.983 1.222 4.168 1.00 92.31 100 ALA A CA 1
ATOM 797 C C . ALA A 1 100 ? -13.702 1.393 2.830 1.00 92.31 100 ALA A C 1
ATOM 799 O O . ALA A 1 100 ? -14.168 2.480 2.503 1.00 92.31 100 ALA A O 1
ATOM 800 N N . GLU A 1 101 ? -13.809 0.304 2.081 1.00 89.88 101 GLU A N 1
ATOM 801 C CA . GLU A 1 101 ? -14.563 0.238 0.832 1.00 89.88 101 GLU A CA 1
ATOM 802 C C . GLU A 1 101 ? -15.420 -1.028 0.832 1.00 89.88 101 GLU A C 1
ATOM 804 O O . GLU A 1 101 ? -15.058 -2.037 1.450 1.00 89.88 101 GLU A O 1
ATOM 809 N N . GLU A 1 102 ? -16.537 -0.991 0.112 1.00 91.19 102 GLU A N 1
ATOM 810 C CA . GLU A 1 102 ? -17.282 -2.203 -0.197 1.00 91.19 102 GLU A CA 1
ATOM 811 C C . GLU A 1 102 ? -16.481 -3.060 -1.184 1.00 91.19 102 GLU A C 1
ATOM 813 O O . GLU A 1 102 ? -15.922 -2.575 -2.173 1.00 91.19 102 GLU A O 1
ATOM 818 N N . LEU A 1 103 ? -16.400 -4.358 -0.902 1.00 90.88 103 LEU A N 1
ATOM 819 C CA . LEU A 1 103 ? -15.664 -5.288 -1.742 1.00 90.88 103 LEU A CA 1
ATOM 820 C C . LEU A 1 103 ? -16.565 -5.832 -2.841 1.00 90.88 103 LEU A C 1
ATOM 822 O O . LEU A 1 103 ? -17.616 -6.412 -2.574 1.00 90.88 103 LEU A O 1
ATOM 826 N N . SER A 1 104 ? -16.090 -5.750 -4.080 1.00 91.75 104 SER A N 1
ATOM 827 C CA . SER A 1 104 ? -16.687 -6.507 -5.174 1.00 91.75 104 SER A CA 1
ATOM 828 C C . SER A 1 104 ? -16.624 -8.012 -4.898 1.00 91.75 104 SER A C 1
ATOM 830 O O . SER A 1 104 ? -15.658 -8.544 -4.341 1.00 91.75 104 SER A O 1
ATOM 832 N N . ASN A 1 105 ? -17.621 -8.740 -5.400 1.00 89.38 105 ASN A N 1
ATOM 833 C CA . ASN A 1 105 ? -17.643 -10.205 -5.374 1.00 89.38 105 ASN A CA 1
ATOM 834 C C . ASN A 1 105 ? -16.684 -10.850 -6.399 1.00 89.38 105 ASN A C 1
ATOM 836 O O . ASN A 1 105 ? -16.805 -12.039 -6.699 1.00 89.38 105 ASN A O 1
ATOM 840 N N . CYS A 1 106 ? -15.726 -10.087 -6.936 1.00 90.94 106 CYS A N 1
ATOM 841 C CA . CYS A 1 106 ? -14.744 -10.568 -7.896 1.00 90.94 106 CYS A CA 1
ATOM 842 C C . CYS A 1 106 ? -13.773 -11.555 -7.231 1.00 90.94 106 CYS A C 1
ATOM 844 O O . CYS A 1 106 ? -13.097 -11.240 -6.246 1.00 90.94 106 CYS A O 1
ATOM 846 N N . ARG A 1 107 ? -13.709 -12.769 -7.787 1.00 92.00 107 ARG A N 1
ATOM 847 C CA . ARG A 1 107 ? -12.835 -13.857 -7.319 1.00 92.00 107 ARG A CA 1
ATOM 848 C C . ARG A 1 107 ? -11.650 -14.105 -8.241 1.00 92.00 107 ARG A C 1
ATOM 850 O O . ARG A 1 107 ? -10.869 -15.016 -7.976 1.00 92.00 107 ARG A O 1
ATOM 857 N N . ASP A 1 108 ? -11.521 -13.307 -9.293 1.00 94.62 108 ASP A N 1
ATOM 858 C CA . ASP A 1 108 ? -10.455 -13.469 -10.264 1.00 94.62 108 ASP A CA 1
ATOM 859 C C . ASP A 1 108 ? -9.099 -13.157 -9.644 1.00 94.62 108 ASP A C 1
ATOM 861 O O . ASP A 1 108 ? -8.950 -12.378 -8.691 1.00 94.62 108 ASP A O 1
ATOM 865 N N . ILE A 1 109 ? -8.092 -13.794 -10.218 1.00 95.31 109 ILE A N 1
ATOM 866 C CA . ILE A 1 109 ? -6.718 -13.742 -9.763 1.00 95.31 109 ILE A CA 1
ATOM 867 C C . ILE A 1 109 ? -5.856 -13.380 -10.970 1.00 95.31 109 ILE A C 1
ATOM 869 O O . ILE A 1 109 ? -5.875 -14.074 -11.983 1.00 95.31 109 ILE A O 1
ATOM 873 N N . ALA A 1 110 ? -5.101 -12.290 -10.858 1.00 94.94 110 ALA A N 1
ATOM 874 C CA . ALA A 1 110 ? -4.162 -11.860 -11.880 1.00 94.94 110 ALA A CA 1
ATOM 875 C C . ALA A 1 110 ? -2.775 -12.430 -11.572 1.00 94.94 110 ALA A C 1
ATOM 877 O O . ALA A 1 110 ? -2.184 -12.088 -10.547 1.00 94.94 110 ALA A O 1
ATOM 878 N N . THR A 1 111 ? -2.250 -13.270 -12.463 1.00 95.81 111 THR A N 1
ATOM 879 C CA . THR A 1 111 ? -0.849 -13.709 -12.443 1.00 95.81 111 THR A CA 1
ATOM 880 C C . THR A 1 111 ? -0.088 -12.951 -13.518 1.00 95.81 111 THR A C 1
ATOM 882 O O . THR A 1 111 ? -0.488 -12.965 -14.681 1.00 95.81 111 THR A O 1
ATOM 885 N N . MET A 1 112 ? 0.992 -12.274 -13.137 1.00 93.81 112 MET A N 1
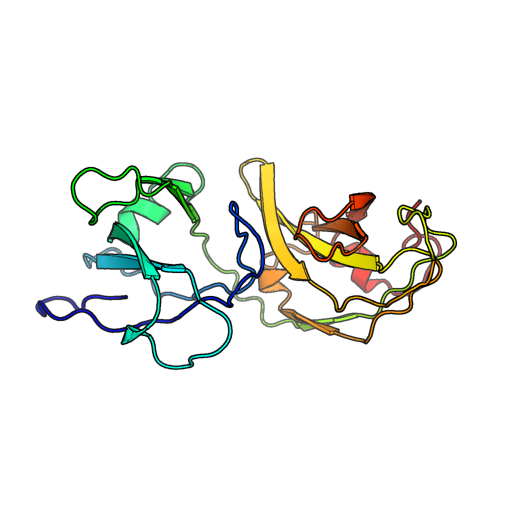ATOM 886 C CA . MET A 1 112 ? 1.761 -11.424 -14.046 1.00 93.81 112 MET A CA 1
ATOM 887 C C . MET A 1 112 ? 3.258 -11.498 -13.754 1.00 93.81 112 MET A C 1
ATOM 889 O O . MET A 1 112 ? 3.676 -11.815 -12.640 1.00 93.81 112 MET A O 1
ATOM 893 N N . GLN A 1 113 ? 4.055 -11.204 -14.778 1.00 95.62 113 GLN A N 1
ATOM 894 C CA . GLN A 1 113 ? 5.498 -11.030 -14.694 1.00 95.62 113 GLN A CA 1
ATOM 895 C C . GLN A 1 113 ? 5.856 -9.751 -15.446 1.00 95.62 113 GLN A C 1
ATOM 897 O O . GLN A 1 113 ? 5.378 -9.541 -16.560 1.00 95.62 113 GLN A O 1
ATOM 902 N N . LEU A 1 114 ? 6.682 -8.905 -14.836 1.00 95.62 114 LEU A N 1
ATOM 903 C CA . LEU A 1 114 ? 7.135 -7.657 -15.436 1.00 95.62 114 LEU A CA 1
ATOM 904 C C . LEU A 1 114 ? 8.655 -7.664 -15.573 1.00 95.62 114 LEU A C 1
ATOM 906 O O . LEU A 1 114 ? 9.374 -8.322 -14.817 1.00 95.62 114 LEU A O 1
ATOM 910 N N . CYS A 1 115 ? 9.141 -6.886 -16.530 1.00 96.38 115 CYS A N 1
ATOM 911 C CA . CYS A 1 115 ? 10.543 -6.530 -16.653 1.00 96.38 115 CYS A CA 1
ATOM 912 C C . CYS A 1 115 ? 10.656 -5.050 -17.005 1.00 96.38 115 CYS A C 1
ATOM 914 O O . CYS A 1 115 ? 9.757 -4.498 -17.639 1.00 96.38 115 CYS A O 1
ATOM 916 N N . ALA A 1 116 ? 11.776 -4.435 -16.652 1.00 96.50 116 ALA A N 1
ATOM 917 C CA . ALA A 1 116 ? 12.134 -3.109 -17.134 1.00 96.50 116 ALA A CA 1
ATOM 918 C C . ALA A 1 116 ? 13.469 -3.165 -17.872 1.00 96.50 116 ALA A C 1
ATOM 920 O O . ALA A 1 116 ? 14.246 -4.105 -17.707 1.00 96.50 116 ALA A O 1
ATOM 921 N N . ASN A 1 117 ? 13.735 -2.156 -18.697 1.00 95.25 117 ASN A N 1
ATOM 922 C CA . ASN A 1 117 ? 14.965 -2.054 -19.468 1.00 95.25 117 ASN A CA 1
ATOM 923 C C . ASN A 1 117 ? 15.500 -0.630 -19.387 1.00 95.25 117 ASN A C 1
ATOM 925 O O . ASN A 1 117 ? 14.736 0.316 -19.538 1.00 95.25 117 ASN A O 1
ATOM 929 N N . LYS A 1 118 ? 16.819 -0.497 -19.225 1.00 95.31 118 LYS A N 1
ATOM 930 C CA . LYS A 1 118 ? 17.535 0.786 -19.184 1.00 95.31 118 LYS A CA 1
ATOM 931 C C . LYS A 1 118 ? 16.967 1.776 -18.156 1.00 95.31 118 LYS A C 1
ATOM 933 O O . LYS A 1 118 ? 16.847 2.956 -18.460 1.00 95.31 118 LYS A O 1
ATOM 938 N N . LEU A 1 119 ? 16.652 1.297 -16.953 1.00 96.38 119 LEU A N 1
ATOM 939 C CA . LEU A 1 119 ? 16.275 2.171 -15.842 1.00 96.38 119 LEU A CA 1
ATOM 940 C C . LEU A 1 119 ? 17.372 3.202 -15.548 1.00 96.38 119 LEU A C 1
ATOM 942 O O . LEU A 1 119 ? 18.562 2.925 -15.736 1.00 96.38 119 LEU A O 1
ATOM 946 N N . ASP A 1 120 ? 16.965 4.363 -15.042 1.00 94.25 120 ASP A N 1
ATOM 947 C CA . ASP A 1 120 ? 17.894 5.370 -14.540 1.00 94.25 120 ASP A CA 1
ATOM 948 C C . ASP A 1 120 ? 18.694 4.814 -13.362 1.00 94.25 120 ASP A C 1
ATOM 950 O O . ASP A 1 120 ? 18.149 4.203 -12.446 1.00 94.25 120 ASP A O 1
ATOM 954 N N . LYS A 1 121 ? 20.004 5.058 -13.372 1.00 93.75 121 LYS A N 1
ATOM 955 C CA . LYS A 1 121 ? 20.889 4.727 -12.255 1.00 93.75 121 LYS A CA 1
ATOM 956 C C . LYS A 1 121 ? 20.765 5.809 -11.176 1.00 93.75 121 LYS A C 1
ATOM 958 O O . LYS A 1 121 ? 21.135 6.950 -11.454 1.00 93.75 121 LYS A O 1
ATOM 963 N N . LYS A 1 122 ? 20.333 5.451 -9.963 1.00 93.12 122 LYS A N 1
ATOM 964 C CA . LYS A 1 122 ? 20.298 6.383 -8.816 1.00 93.12 122 LYS A CA 1
ATOM 965 C C . LYS A 1 122 ? 21.496 6.226 -7.873 1.00 93.12 122 LYS A C 1
ATOM 967 O O . LYS A 1 122 ? 22.095 7.227 -7.494 1.00 93.12 122 LYS A O 1
ATOM 972 N N . ASP A 1 123 ? 21.951 4.998 -7.630 1.00 87.50 123 ASP A N 1
ATOM 973 C CA . ASP A 1 123 ? 23.105 4.728 -6.761 1.00 87.50 123 ASP A CA 1
ATOM 974 C C . ASP A 1 123 ? 24.453 5.309 -7.235 1.00 87.50 123 ASP A C 1
ATOM 976 O O . ASP A 1 123 ? 24.874 5.131 -8.381 1.00 87.50 123 ASP A O 1
ATOM 980 N N . PHE A 1 124 ? 25.234 5.899 -6.319 1.00 82.19 124 PHE A N 1
ATOM 981 C CA . PHE A 1 124 ? 26.595 6.384 -6.615 1.00 82.19 124 PHE A CA 1
ATOM 982 C C . PHE A 1 124 ? 27.588 5.240 -6.902 1.00 82.19 124 PHE A C 1
ATOM 984 O O . PHE A 1 124 ? 28.384 5.323 -7.846 1.00 82.19 124 PHE A O 1
ATOM 991 N N . PHE A 1 125 ? 27.526 4.149 -6.130 1.00 82.06 125 PHE A N 1
ATOM 992 C CA . PHE A 1 125 ? 28.414 2.984 -6.241 1.00 82.06 125 PHE A CA 1
ATOM 993 C C . PHE A 1 125 ? 27.645 1.724 -6.652 1.00 82.06 125 PHE A C 1
ATOM 995 O O . PHE A 1 125 ? 27.385 0.849 -5.836 1.00 82.06 125 PHE A O 1
ATOM 1002 N N . GLY A 1 126 ? 27.324 1.605 -7.938 1.00 89.44 126 GLY A N 1
ATOM 1003 C CA . GLY A 1 126 ? 26.607 0.445 -8.466 1.00 89.44 126 GLY A CA 1
ATOM 1004 C C . GLY A 1 126 ? 25.699 0.812 -9.627 1.00 89.44 126 GLY A C 1
ATOM 1005 O O . GLY A 1 126 ? 25.946 1.793 -10.334 1.00 89.44 126 GLY A O 1
ATOM 1006 N N . LYS A 1 127 ? 24.686 -0.014 -9.842 1.00 93.88 127 LYS A N 1
ATOM 1007 C CA . LYS A 1 127 ? 23.427 0.302 -10.523 1.00 93.88 127 LYS A CA 1
ATOM 1008 C C . LYS A 1 127 ? 22.333 0.312 -9.452 1.00 93.88 127 LYS A C 1
ATOM 1010 O O . LYS A 1 127 ? 22.610 -0.109 -8.341 1.00 93.88 127 LYS A O 1
ATOM 1015 N N . SER A 1 128 ? 21.119 0.679 -9.831 1.00 96.50 128 SER A N 1
ATOM 1016 C CA . SER A 1 128 ? 19.963 0.606 -8.941 1.00 96.50 128 SER A CA 1
ATOM 1017 C C . SER A 1 128 ? 19.611 -0.819 -8.494 1.00 96.50 128 SER A C 1
ATOM 1019 O O . SER A 1 128 ? 19.921 -1.803 -9.175 1.00 96.50 128 SER A O 1
ATOM 1021 N N . ASP A 1 129 ? 18.902 -0.892 -7.377 1.00 97.06 129 ASP A N 1
ATOM 1022 C CA . ASP A 1 129 ? 18.216 -2.014 -6.753 1.00 97.06 129 ASP A CA 1
ATOM 1023 C C . ASP A 1 129 ? 16.678 -1.889 -6.962 1.00 97.06 129 ASP A C 1
ATOM 1025 O O . ASP A 1 129 ? 15.927 -1.647 -6.011 1.00 97.06 129 ASP A O 1
ATOM 1029 N N . PRO A 1 130 ? 16.152 -2.014 -8.199 1.00 98.12 130 PRO A N 1
ATOM 1030 C CA . PRO A 1 130 ? 14.769 -1.656 -8.504 1.00 98.12 130 PRO A CA 1
ATOM 1031 C C . PRO A 1 130 ? 13.697 -2.603 -7.934 1.00 98.12 130 PRO A C 1
ATOM 1033 O O . PRO A 1 130 ? 13.824 -3.835 -7.969 1.00 98.12 130 PRO A O 1
ATOM 1036 N N . PHE A 1 131 ? 12.568 -2.018 -7.527 1.00 98.06 131 PHE A N 1
ATOM 1037 C CA . PHE A 1 131 ? 11.309 -2.703 -7.210 1.00 98.06 131 PHE A CA 1
ATOM 1038 C C . PHE A 1 131 ? 10.091 -1.901 -7.693 1.00 98.06 131 PHE A C 1
ATOM 1040 O O . PHE A 1 131 ? 10.178 -0.698 -7.938 1.00 98.06 131 PHE A O 1
ATOM 1047 N N . LEU A 1 132 ? 8.950 -2.580 -7.836 1.00 98.38 132 LEU A N 1
ATOM 1048 C CA . LEU A 1 132 ? 7.683 -1.987 -8.256 1.00 98.38 132 LEU A CA 1
ATOM 1049 C C . LEU A 1 132 ? 6.726 -1.839 -7.074 1.00 98.38 132 LEU A C 1
ATOM 1051 O O . LEU A 1 132 ? 6.611 -2.742 -6.236 1.00 98.38 132 LEU A O 1
ATOM 1055 N N . VAL A 1 133 ? 5.967 -0.746 -7.065 1.00 98.12 133 VAL A N 1
ATOM 1056 C CA . VAL A 1 133 ? 4.841 -0.532 -6.153 1.00 98.12 133 VAL A CA 1
ATOM 1057 C C . VAL A 1 133 ? 3.570 -0.305 -6.956 1.00 98.12 133 VAL A C 1
ATOM 1059 O O . VAL A 1 133 ? 3.488 0.610 -7.768 1.00 98.12 133 VAL A O 1
ATOM 1062 N N . PHE A 1 134 ? 2.568 -1.146 -6.713 1.00 98.25 134 PHE A N 1
ATOM 1063 C CA . PHE A 1 134 ? 1.274 -1.076 -7.375 1.00 98.25 134 PHE A CA 1
ATOM 1064 C C . PHE A 1 134 ? 0.288 -0.339 -6.485 1.00 98.25 134 PHE A C 1
ATOM 1066 O O . PHE A 1 134 ? 0.098 -0.690 -5.315 1.00 98.25 134 PHE A O 1
ATOM 1073 N N . T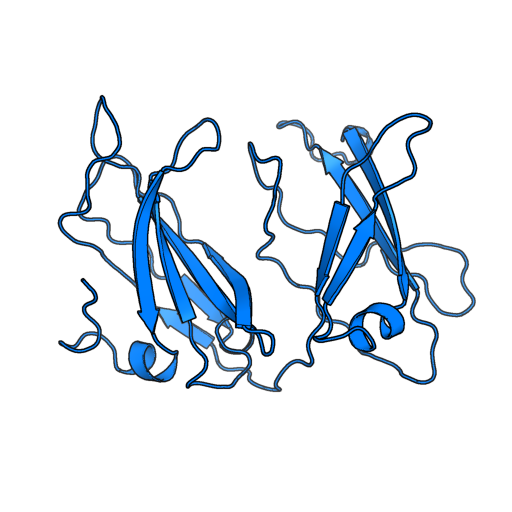YR A 1 135 ? -0.399 0.619 -7.084 1.00 97.69 135 TYR A N 1
ATOM 1074 C CA . TYR A 1 135 ? -1.454 1.390 -6.469 1.00 97.69 135 TYR A CA 1
ATOM 1075 C C . TYR A 1 135 ? -2.733 1.280 -7.284 1.00 97.69 135 TYR A C 1
ATOM 1077 O O . TYR A 1 135 ? -2.722 1.349 -8.510 1.00 97.69 135 TYR A O 1
ATOM 1085 N N . ARG A 1 136 ? -3.859 1.182 -6.590 1.00 95.44 136 ARG A N 1
ATOM 1086 C CA . ARG A 1 136 ? -5.195 1.285 -7.173 1.00 95.44 136 ARG A CA 1
ATOM 1087 C C . ARG A 1 136 ? -5.762 2.671 -6.892 1.00 95.44 136 ARG A C 1
ATOM 1089 O O . ARG A 1 136 ? -5.633 3.144 -5.763 1.00 95.44 136 ARG A O 1
ATOM 1096 N N . SER A 1 137 ? -6.416 3.291 -7.871 1.00 95.12 137 SER A N 1
ATOM 1097 C CA . SER A 1 137 ? -7.172 4.522 -7.628 1.00 95.12 137 SER A CA 1
ATOM 1098 C C . SER A 1 137 ? -8.416 4.275 -6.764 1.00 95.12 137 SER A C 1
ATOM 1100 O O . SER A 1 137 ? -9.061 3.223 -6.823 1.00 95.12 137 SER A O 1
ATOM 1102 N N . ASN A 1 138 ? -8.752 5.261 -5.946 1.00 90.00 138 ASN A N 1
ATOM 1103 C CA . ASN A 1 138 ? -9.964 5.312 -5.142 1.00 90.00 138 ASN A CA 1
ATOM 1104 C C . ASN A 1 138 ? -10.971 6.286 -5.769 1.00 90.00 138 ASN A C 1
ATOM 1106 O O . ASN A 1 138 ? -10.626 7.092 -6.633 1.00 90.00 138 ASN A O 1
ATOM 1110 N N . GLU A 1 139 ? -12.223 6.226 -5.318 1.00 83.69 139 GLU A N 1
ATOM 1111 C CA . GLU A 1 139 ? -13.304 7.091 -5.820 1.00 83.69 139 GLU A CA 1
ATOM 1112 C C . GLU A 1 139 ? -13.051 8.583 -5.557 1.00 83.69 139 GLU A C 1
ATOM 1114 O O . GLU A 1 139 ? -13.503 9.435 -6.316 1.00 83.69 139 GLU A O 1
ATOM 1119 N N . ASP A 1 140 ? -12.286 8.900 -4.510 1.00 83.19 140 ASP A N 1
ATOM 1120 C CA . ASP A 1 140 ? -11.885 10.262 -4.147 1.00 83.19 140 ASP A CA 1
ATOM 1121 C C . ASP A 1 140 ? -10.645 10.766 -4.916 1.00 83.19 140 ASP A C 1
ATOM 1123 O O . ASP A 1 140 ? -10.147 11.859 -4.644 1.00 83.19 140 ASP A O 1
ATOM 1127 N N . GLY A 1 141 ? -10.131 9.979 -5.868 1.00 86.06 141 GLY A N 1
ATOM 1128 C CA . GLY A 1 141 ? -8.938 10.293 -6.656 1.00 86.06 141 GLY A CA 1
ATOM 1129 C C . GLY A 1 141 ? -7.612 10.019 -5.942 1.00 86.06 141 GLY A C 1
ATOM 1130 O O . GLY A 1 141 ? -6.552 10.217 -6.536 1.00 86.06 141 GLY A O 1
ATOM 1131 N N . THR A 1 142 ? -7.638 9.548 -4.691 1.00 89.69 142 THR A N 1
ATOM 1132 C CA . THR A 1 142 ? -6.430 9.076 -4.006 1.00 89.69 142 THR A CA 1
ATOM 1133 C C . THR A 1 142 ? -6.013 7.696 -4.512 1.00 89.69 142 THR A C 1
ATOM 1135 O O . THR A 1 142 ? -6.719 7.045 -5.283 1.00 89.69 142 THR A O 1
ATOM 1138 N N . PHE A 1 143 ? -4.843 7.235 -4.078 1.00 93.12 143 PHE A N 1
ATOM 1139 C CA . PHE A 1 143 ? -4.303 5.929 -4.429 1.00 93.12 143 PHE A CA 1
ATOM 1140 C C . PHE A 1 143 ? -4.083 5.088 -3.176 1.00 93.12 143 PHE A C 1
ATOM 1142 O O . PHE A 1 143 ? -3.716 5.597 -2.118 1.00 93.12 143 PHE A O 1
ATOM 1149 N N . THR A 1 144 ? -4.298 3.782 -3.289 1.00 92.75 144 THR A N 1
ATOM 1150 C CA . THR A 1 144 ? -4.037 2.820 -2.217 1.00 92.75 144 THR A CA 1
ATOM 1151 C C . THR A 1 144 ? -3.130 1.724 -2.724 1.00 92.75 144 THR A C 1
ATOM 1153 O O . THR A 1 144 ? -3.403 1.113 -3.758 1.00 92.75 144 THR A O 1
ATOM 1156 N N . ILE A 1 145 ? -2.063 1.453 -1.976 1.00 95.88 145 ILE A N 1
ATOM 1157 C CA . ILE A 1 145 ? -1.153 0.369 -2.306 1.00 95.88 145 ILE A CA 1
ATOM 1158 C C . ILE A 1 145 ? -1.875 -0.984 -2.292 1.00 95.88 145 ILE A C 1
ATOM 1160 O O . ILE A 1 145 ? -2.631 -1.299 -1.360 1.00 95.88 145 ILE A O 1
ATOM 1164 N N . CYS A 1 146 ? -1.623 -1.793 -3.318 1.00 95.75 146 CYS A N 1
ATOM 1165 C CA . CYS A 1 146 ? -2.179 -3.136 -3.456 1.00 95.75 146 CYS A CA 1
ATOM 1166 C C . CYS A 1 146 ? -1.113 -4.228 -3.636 1.00 95.75 146 CYS A C 1
ATOM 1168 O O . CYS A 1 146 ? -1.407 -5.391 -3.352 1.00 95.75 146 CYS A O 1
ATOM 1170 N N . HIS A 1 147 ? 0.119 -3.888 -4.038 1.00 97.31 147 HIS A N 1
ATOM 1171 C CA . HIS A 1 147 ? 1.221 -4.851 -4.146 1.00 97.31 147 HIS A CA 1
ATOM 1172 C C . HIS A 1 147 ? 2.606 -4.180 -4.151 1.00 97.31 147 HIS A C 1
ATOM 1174 O O . HIS A 1 147 ? 2.740 -3.026 -4.554 1.00 97.31 147 HIS A O 1
ATOM 1180 N N . LYS A 1 148 ? 3.637 -4.929 -3.740 1.00 97.06 148 LYS A N 1
ATOM 1181 C CA . LYS A 1 148 ? 5.059 -4.606 -3.934 1.00 97.06 148 LYS A CA 1
ATOM 1182 C C . LYS A 1 148 ? 5.789 -5.849 -4.432 1.00 97.06 148 LYS A C 1
ATOM 1184 O O . LYS A 1 148 ? 5.550 -6.928 -3.889 1.00 97.06 148 LYS A O 1
ATOM 1189 N N . THR A 1 149 ? 6.672 -5.692 -5.412 1.00 98.06 149 THR A N 1
ATOM 1190 C CA . THR A 1 149 ? 7.547 -6.787 -5.863 1.00 98.06 149 THR A CA 1
ATOM 1191 C C . THR A 1 149 ? 8.753 -6.944 -4.942 1.00 98.06 149 THR A C 1
ATOM 1193 O O . THR A 1 149 ? 8.992 -6.132 -4.045 1.00 98.06 149 THR A O 1
ATOM 1196 N N . GLU A 1 150 ? 9.553 -7.978 -5.182 1.00 97.44 150 GLU A N 1
ATOM 1197 C CA . GLU A 1 150 ? 10.895 -8.059 -4.628 1.00 97.44 150 GLU A CA 1
ATOM 1198 C C . GLU A 1 150 ? 11.824 -6.976 -5.198 1.00 97.44 150 GLU A C 1
ATOM 1200 O O . GLU A 1 150 ? 11.602 -6.424 -6.281 1.00 97.44 150 GLU A O 1
ATOM 1205 N N . VAL A 1 151 ? 12.897 -6.719 -4.451 1.00 97.62 151 VAL A N 1
ATOM 1206 C CA . VAL A 1 151 ? 14.024 -5.877 -4.856 1.00 97.62 151 VAL A CA 1
ATOM 1207 C C . VAL A 1 151 ? 15.017 -6.723 -5.646 1.00 97.62 151 VAL A C 1
ATOM 1209 O O . VAL A 1 151 ? 15.508 -7.737 -5.136 1.00 97.62 151 VAL A O 1
ATOM 1212 N N . ILE A 1 152 ? 15.360 -6.300 -6.864 1.00 98.06 152 ILE A N 1
ATOM 1213 C CA . ILE A 1 152 ? 16.412 -6.945 -7.661 1.00 98.06 152 ILE A CA 1
ATOM 1214 C C . ILE A 1 152 ? 17.665 -6.095 -7.605 1.00 98.06 152 ILE A C 1
ATOM 1216 O O . ILE A 1 152 ? 17.672 -4.982 -8.105 1.00 98.06 152 ILE A O 1
ATOM 1220 N N . LYS A 1 153 ? 18.743 -6.635 -7.043 1.00 96.69 153 LYS A N 1
ATOM 1221 C CA . LYS A 1 153 ? 19.935 -5.834 -6.767 1.00 96.69 153 LYS A CA 1
ATOM 1222 C C . LYS A 1 153 ? 20.800 -5.556 -7.994 1.00 96.69 153 LYS A C 1
ATOM 1224 O O . LYS A 1 153 ? 21.041 -6.455 -8.803 1.00 96.69 153 LYS A O 1
ATOM 1229 N N . ASN A 1 154 ? 21.364 -4.354 -8.045 1.00 96.19 154 ASN A N 1
ATOM 1230 C CA . ASN A 1 154 ? 22.440 -3.913 -8.920 1.00 96.19 154 ASN A CA 1
ATOM 1231 C C . ASN A 1 154 ? 22.161 -4.189 -10.410 1.00 96.19 154 ASN A C 1
ATOM 1233 O O . ASN A 1 154 ? 22.979 -4.773 -11.134 1.00 96.19 154 ASN A O 1
ATOM 1237 N N . THR A 1 155 ? 20.995 -3.758 -10.896 1.00 97.44 155 THR A N 1
ATOM 1238 C CA . THR A 1 155 ? 20.574 -3.906 -12.293 1.00 97.44 155 THR A CA 1
ATOM 1239 C C . THR A 1 155 ? 19.770 -2.708 -12.799 1.00 97.44 155 THR A C 1
ATOM 1241 O O . THR A 1 155 ? 18.997 -2.101 -12.077 1.00 97.44 155 THR A O 1
ATOM 1244 N N . LEU A 1 156 ? 19.916 -2.401 -14.092 1.00 97.12 156 LEU A N 1
ATOM 1245 C CA . LEU A 1 156 ? 19.054 -1.445 -14.807 1.00 97.12 156 LEU A CA 1
ATOM 1246 C C . LEU A 1 156 ? 18.067 -2.159 -15.745 1.00 97.12 156 LEU A C 1
ATOM 1248 O O . LEU A 1 156 ? 17.334 -1.511 -16.483 1.00 97.12 156 LEU A O 1
ATOM 1252 N N . ASN A 1 157 ? 18.093 -3.496 -15.769 1.00 97.75 157 ASN A N 1
ATOM 1253 C CA . ASN A 1 157 ? 17.213 -4.322 -16.597 1.00 97.75 157 ASN A CA 1
ATOM 1254 C C . ASN A 1 157 ? 16.616 -5.458 -15.744 1.00 97.75 157 ASN A C 1
ATOM 1256 O O . ASN A 1 157 ? 16.999 -6.620 -15.913 1.00 97.75 157 ASN A O 1
ATOM 1260 N N . PRO A 1 158 ? 15.807 -5.132 -14.721 1.00 98.00 158 PRO A N 1
ATOM 1261 C CA . PRO A 1 158 ? 15.220 -6.134 -13.840 1.00 98.00 158 PRO A CA 1
ATOM 1262 C C . PRO A 1 158 ? 14.199 -7.010 -14.574 1.00 98.00 158 PRO A C 1
ATOM 1264 O O . PRO A 1 158 ? 13.436 -6.534 -15.413 1.00 98.00 158 PRO A O 1
ATOM 1267 N N . VAL A 1 159 ? 14.152 -8.286 -14.192 1.00 97.94 159 VAL A N 1
ATOM 1268 C CA . VAL A 1 159 ? 13.050 -9.206 -14.496 1.00 97.94 159 VAL A CA 1
ATOM 1269 C C . VAL A 1 159 ? 12.536 -9.724 -13.161 1.00 97.94 159 VAL A C 1
ATOM 1271 O O . VAL A 1 159 ? 13.196 -10.555 -12.535 1.00 97.94 159 VAL A O 1
ATOM 1274 N N . TRP A 1 160 ? 11.395 -9.205 -12.714 1.00 98.25 160 TRP A N 1
ATOM 1275 C CA . TRP A 1 160 ? 10.791 -9.617 -11.447 1.00 98.25 160 TRP A CA 1
ATOM 1276 C C . TRP A 1 160 ? 10.199 -11.023 -11.555 1.00 98.25 160 TRP A C 1
ATOM 1278 O O . TRP A 1 160 ? 9.849 -11.500 -12.643 1.00 98.25 160 TRP A O 1
ATOM 1288 N N . GLN A 1 161 ? 10.129 -11.722 -10.427 1.00 97.94 161 GLN A N 1
ATOM 1289 C CA . GLN A 1 161 ? 9.503 -13.030 -10.335 1.00 97.94 161 GLN A CA 1
ATOM 1290 C C . GLN A 1 161 ? 8.009 -12.918 -10.655 1.00 97.94 161 GLN A C 1
ATOM 1292 O O . GLN A 1 161 ? 7.379 -11.908 -10.335 1.00 97.94 161 GLN A O 1
ATOM 1297 N N . PRO A 1 162 ? 7.407 -13.951 -11.268 1.00 97.44 162 PRO A N 1
ATOM 1298 C CA . PRO A 1 162 ? 5.964 -13.997 -11.417 1.00 97.44 162 PRO A CA 1
ATOM 1299 C C . PRO A 1 162 ? 5.280 -13.897 -10.052 1.00 97.44 162 PRO A C 1
ATOM 1301 O O . PRO A 1 162 ? 5.621 -14.625 -9.117 1.00 97.44 162 PRO A O 1
ATOM 1304 N N . PHE A 1 163 ? 4.282 -13.028 -9.950 1.00 97.06 163 PHE A N 1
ATOM 1305 C CA . PHE A 1 163 ? 3.500 -12.845 -8.734 1.00 97.06 163 PHE A CA 1
ATOM 1306 C C . PHE A 1 163 ? 2.007 -12.868 -9.041 1.00 97.06 163 PHE A C 1
ATOM 1308 O O . PHE A 1 163 ? 1.569 -12.910 -10.193 1.00 97.06 163 PHE A O 1
ATOM 1315 N N . THR A 1 164 ? 1.211 -12.905 -7.976 1.00 96.62 164 THR A N 1
ATOM 1316 C CA . THR A 1 164 ? -0.238 -13.041 -8.059 1.00 96.62 164 THR A CA 1
ATOM 1317 C C . THR A 1 164 ? -0.932 -11.995 -7.193 1.00 96.62 164 THR A C 1
ATOM 1319 O O . THR A 1 164 ? -0.632 -11.881 -6.006 1.00 96.62 164 THR A O 1
ATOM 1322 N N . ILE A 1 165 ? -1.887 -11.263 -7.773 1.00 95.62 165 ILE A N 1
ATOM 1323 C CA . ILE A 1 165 ? -2.719 -10.274 -7.075 1.00 95.62 165 ILE A CA 1
ATOM 1324 C C . ILE A 1 165 ? -4.197 -10.635 -7.290 1.00 95.62 165 ILE A C 1
ATOM 1326 O O . ILE A 1 165 ? -4.622 -10.805 -8.435 1.00 95.62 165 ILE A O 1
ATOM 1330 N N . PRO A 1 166 ? -5.024 -10.732 -6.232 1.00 95.56 166 PRO A N 1
ATOM 1331 C CA . PRO A 1 166 ? -6.474 -10.802 -6.399 1.00 95.56 166 PRO A CA 1
ATOM 1332 C C . PRO A 1 166 ? -6.987 -9.576 -7.167 1.00 95.56 166 PRO A C 1
ATOM 1334 O O . PRO A 1 166 ? -6.686 -8.447 -6.780 1.00 95.56 166 PRO A O 1
ATOM 1337 N N . VAL A 1 167 ? -7.815 -9.759 -8.196 1.00 95.62 167 VAL A N 1
ATOM 1338 C CA . VAL A 1 167 ? -8.330 -8.643 -9.020 1.00 95.62 167 VAL A CA 1
ATOM 1339 C C . VAL A 1 167 ? -9.135 -7.651 -8.173 1.00 95.62 167 VAL A C 1
ATOM 1341 O O . VAL A 1 167 ? -9.049 -6.441 -8.362 1.00 95.62 167 VAL A O 1
ATOM 1344 N N . ARG A 1 168 ? -9.816 -8.132 -7.127 1.00 93.88 168 ARG A N 1
ATOM 1345 C CA . ARG A 1 168 ? -10.448 -7.269 -6.115 1.00 93.88 168 ARG A CA 1
ATOM 1346 C C . ARG A 1 168 ? -9.470 -6.321 -5.394 1.00 93.88 168 ARG A C 1
ATOM 1348 O O . ARG A 1 168 ? -9.826 -5.194 -5.078 1.00 93.88 168 ARG A O 1
ATOM 1355 N N . ALA A 1 169 ? -8.229 -6.742 -5.152 1.00 93.75 169 ALA A N 1
ATOM 1356 C CA . ALA A 1 169 ? -7.213 -5.886 -4.541 1.00 93.75 169 ALA A CA 1
ATOM 1357 C C . ALA A 1 169 ? -6.612 -4.924 -5.573 1.00 93.75 169 ALA A C 1
ATOM 1359 O O . ALA A 1 169 ? -6.388 -3.757 -5.266 1.00 93.75 169 ALA A O 1
ATOM 1360 N N . LEU A 1 170 ? -6.399 -5.404 -6.802 1.00 95.69 170 LEU A N 1
ATOM 1361 C CA . LEU A 1 170 ? -5.811 -4.619 -7.885 1.00 95.69 170 LEU A CA 1
ATOM 1362 C C . LEU A 1 170 ? -6.732 -3.492 -8.362 1.00 95.69 170 LEU A C 1
ATOM 1364 O O . LEU A 1 170 ? -6.263 -2.387 -8.591 1.00 95.69 170 LEU A O 1
ATOM 1368 N N . CYS A 1 171 ? -8.028 -3.769 -8.519 1.00 95.19 171 CYS A N 1
ATOM 1369 C CA . CYS A 1 171 ? -8.962 -2.852 -9.174 1.00 95.19 171 CYS A CA 1
ATOM 1370 C C . CYS A 1 171 ? -10.407 -2.936 -8.636 1.00 95.19 171 CYS A C 1
ATOM 1372 O O . CYS A 1 171 ? -11.324 -2.362 -9.210 1.00 95.19 171 CYS A O 1
ATOM 1374 N N . ASN A 1 172 ? -10.625 -3.643 -7.519 1.00 93.69 172 ASN A N 1
ATOM 1375 C CA . ASN A 1 172 ? -11.942 -3.873 -6.906 1.00 93.69 172 ASN A CA 1
ATOM 1376 C C . ASN A 1 172 ? -13.019 -4.353 -7.900 1.00 93.69 172 ASN A C 1
ATOM 1378 O O . ASN A 1 172 ? -14.172 -3.947 -7.827 1.00 93.69 172 ASN A O 1
ATOM 1382 N N . GLY A 1 173 ? -12.632 -5.220 -8.842 1.00 92.94 173 GLY A N 1
ATOM 1383 C CA . GLY A 1 173 ? -13.547 -5.806 -9.829 1.00 92.94 173 GLY A CA 1
ATOM 1384 C C . GLY A 1 173 ? -13.897 -4.894 -11.009 1.00 92.94 173 GLY A C 1
ATOM 1385 O O . GLY A 1 173 ? -14.436 -5.384 -11.995 1.00 92.94 173 GLY A O 1
ATOM 1386 N N . ASP A 1 174 ? -13.535 -3.614 -10.959 1.00 94.94 174 ASP A N 1
ATOM 1387 C CA . ASP A 1 174 ? -13.624 -2.701 -12.095 1.00 94.94 174 ASP A CA 1
ATOM 1388 C C . ASP A 1 174 ? -12.347 -2.816 -12.930 1.00 94.94 174 ASP A C 1
ATOM 1390 O O . ASP A 1 174 ? -11.280 -2.349 -12.539 1.00 94.94 174 ASP A O 1
ATOM 1394 N N . TYR A 1 175 ? -12.428 -3.496 -14.070 1.00 96.00 175 TYR A N 1
ATOM 1395 C CA . TYR A 1 175 ? -11.246 -3.813 -14.875 1.00 96.00 175 TYR A CA 1
ATOM 1396 C C . TYR A 1 175 ? -10.637 -2.589 -15.568 1.00 96.00 175 TYR A C 1
ATOM 1398 O O . TYR A 1 175 ? -9.493 -2.670 -16.019 1.00 96.00 175 TYR A O 1
ATOM 1406 N N . ASP A 1 176 ? -11.383 -1.486 -15.652 1.00 96.25 176 ASP A N 1
ATOM 1407 C CA . ASP A 1 176 ? -10.948 -0.225 -16.250 1.00 96.25 176 ASP A CA 1
ATOM 1408 C C . ASP A 1 176 ? -10.433 0.769 -15.201 1.00 96.25 176 ASP A C 1
ATOM 1410 O O . ASP A 1 176 ? -9.850 1.793 -15.559 1.00 96.25 176 ASP A O 1
ATOM 1414 N N . ARG A 1 177 ? -10.576 0.448 -13.907 1.00 96.06 177 ARG A N 1
ATOM 1415 C CA . ARG A 1 177 ? -10.037 1.262 -12.818 1.00 96.06 177 ARG A CA 1
ATOM 1416 C C . ARG A 1 177 ? -8.527 1.429 -12.963 1.00 96.06 177 ARG A C 1
ATOM 1418 O O . ARG A 1 177 ? -7.790 0.457 -13.155 1.00 96.06 177 ARG A O 1
ATOM 1425 N N . THR A 1 178 ? -8.081 2.672 -12.811 1.00 97.56 178 THR A N 1
ATOM 1426 C CA . THR A 1 178 ? -6.674 3.049 -12.925 1.00 97.56 178 THR A CA 1
ATOM 1427 C C . THR A 1 178 ? -5.812 2.317 -11.900 1.00 97.56 178 THR A C 1
ATOM 1429 O O . THR A 1 178 ? -6.027 2.397 -10.687 1.00 97.56 178 THR A O 1
ATOM 1432 N N . VAL A 1 179 ? -4.781 1.655 -12.411 1.00 97.94 179 VAL A N 1
ATOM 1433 C CA . VAL A 1 179 ? -3.672 1.087 -11.654 1.00 97.94 179 VAL A CA 1
ATOM 1434 C C . VAL A 1 179 ? -2.439 1.926 -11.958 1.00 97.94 179 VAL A C 1
ATOM 1436 O O . VAL A 1 179 ? -2.050 2.055 -13.117 1.00 97.94 179 VAL A O 1
ATOM 1439 N N . LYS A 1 180 ? -1.832 2.505 -10.927 1.00 98.06 180 LYS A N 1
ATOM 1440 C CA . LYS A 1 180 ? -0.565 3.234 -11.020 1.00 98.06 180 LYS A CA 1
ATOM 1441 C C . LYS A 1 180 ? 0.562 2.326 -10.548 1.00 98.06 180 LYS A C 1
ATOM 1443 O O . LYS A 1 180 ? 0.411 1.650 -9.530 1.00 98.06 180 LYS A O 1
ATOM 1448 N N . ILE A 1 181 ? 1.651 2.273 -11.299 1.00 98.19 181 ILE A N 1
ATOM 1449 C CA . ILE A 1 181 ? 2.811 1.443 -10.986 1.00 98.19 181 ILE A CA 1
ATOM 1450 C C . ILE A 1 181 ? 4.021 2.358 -10.934 1.00 98.19 181 ILE A C 1
ATOM 1452 O O . ILE A 1 181 ? 4.400 2.948 -11.945 1.00 98.19 181 ILE A O 1
ATOM 1456 N N . ASP A 1 182 ? 4.619 2.438 -9.754 1.00 98.25 182 ASP A N 1
ATOM 1457 C CA . ASP A 1 182 ? 5.817 3.229 -9.512 1.00 98.25 182 ASP A CA 1
ATOM 1458 C C . ASP A 1 182 ? 7.027 2.301 -9.454 1.00 98.25 182 ASP A C 1
ATOM 1460 O O . ASP A 1 182 ? 6.962 1.203 -8.892 1.00 98.25 182 ASP A O 1
ATOM 1464 N N . VAL A 1 183 ? 8.139 2.759 -10.016 1.00 98.38 183 VAL A N 1
ATOM 1465 C CA . VAL A 1 183 ? 9.442 2.101 -9.969 1.00 98.38 183 VAL A CA 1
ATOM 1466 C C . VAL A 1 183 ? 10.332 2.896 -9.024 1.00 98.38 183 VAL A C 1
ATOM 1468 O O . VAL A 1 183 ? 10.543 4.095 -9.220 1.00 98.38 183 VAL A O 1
ATOM 1471 N N . PHE A 1 184 ? 10.876 2.221 -8.020 1.00 97.69 184 PHE A N 1
ATOM 1472 C CA . PHE A 1 184 ? 11.783 2.810 -7.039 1.00 97.69 184 PHE A CA 1
ATOM 1473 C C . PHE A 1 184 ? 13.111 2.062 -7.015 1.00 97.69 184 PHE A C 1
ATOM 1475 O O . PHE A 1 184 ? 13.146 0.862 -7.286 1.00 97.69 184 PHE A O 1
ATOM 1482 N N . ASP A 1 185 ? 14.173 2.771 -6.653 1.00 97.31 185 ASP A N 1
ATOM 1483 C CA . ASP A 1 185 ? 15.451 2.226 -6.221 1.00 97.31 185 ASP A CA 1
ATOM 1484 C C . ASP A 1 185 ? 15.401 1.952 -4.713 1.00 97.31 185 ASP A C 1
ATOM 1486 O O . ASP A 1 185 ? 14.921 2.781 -3.938 1.00 97.31 185 ASP A O 1
ATOM 1490 N N . TRP A 1 186 ? 15.825 0.770 -4.274 1.00 96.12 186 TRP A N 1
ATOM 1491 C CA . TRP A 1 186 ? 15.799 0.435 -2.856 1.00 96.12 186 TRP A CA 1
ATOM 1492 C C . TRP A 1 186 ? 17.023 0.986 -2.124 1.00 96.12 186 TRP A C 1
ATOM 1494 O O . TRP A 1 186 ? 18.141 0.528 -2.319 1.00 96.12 186 TRP A O 1
ATOM 1504 N N . ASP A 1 187 ? 16.765 1.864 -1.159 1.00 91.75 187 ASP A N 1
ATOM 1505 C CA . ASP A 1 187 ? 17.763 2.356 -0.208 1.00 91.75 187 ASP A CA 1
ATOM 1506 C C . ASP A 1 187 ? 17.668 1.722 1.180 1.00 91.75 187 ASP A C 1
ATOM 1508 O O . ASP A 1 187 ? 16.594 1.556 1.769 1.00 91.75 187 ASP A O 1
ATOM 1512 N N . ARG A 1 188 ? 18.831 1.426 1.766 1.00 87.31 188 ARG A N 1
ATOM 1513 C CA . ARG A 1 188 ? 18.937 0.759 3.074 1.00 87.31 188 ARG A CA 1
ATOM 1514 C C . ARG A 1 188 ? 18.322 1.551 4.226 1.00 87.31 188 ARG A C 1
ATOM 1516 O O . ARG A 1 188 ? 17.851 0.945 5.191 1.00 87.31 188 ARG A O 1
ATOM 1523 N N . ASP A 1 189 ? 18.377 2.873 4.169 1.00 85.62 189 ASP A N 1
ATOM 1524 C CA . ASP A 1 189 ? 17.843 3.770 5.195 1.00 85.62 189 ASP A CA 1
ATOM 1525 C C . ASP A 1 189 ? 16.332 4.027 5.056 1.00 85.62 189 ASP A C 1
ATOM 1527 O O . ASP A 1 189 ? 15.749 4.680 5.922 1.00 85.62 189 ASP A O 1
ATOM 1531 N N . GLY A 1 190 ? 15.698 3.462 4.021 1.00 86.38 190 GLY A N 1
ATOM 1532 C CA . GLY A 1 190 ? 14.271 3.590 3.740 1.00 86.38 190 GLY A CA 1
ATOM 1533 C C . GLY A 1 190 ? 13.902 4.780 2.852 1.00 86.38 190 GLY A C 1
ATOM 1534 O O . GLY A 1 190 ? 12.729 4.901 2.496 1.00 86.38 190 GLY A O 1
ATOM 1535 N N . SER A 1 191 ? 14.848 5.645 2.460 1.00 89.19 191 SER A N 1
ATOM 1536 C CA . SER A 1 191 ? 14.573 6.779 1.566 1.00 89.19 191 SER A CA 1
ATOM 1537 C C . SER A 1 191 ? 14.685 6.396 0.092 1.00 89.19 191 SER A C 1
ATOM 1539 O O . SER A 1 191 ? 15.447 7.008 -0.638 1.00 89.19 191 SER A O 1
ATOM 1541 N N . HIS A 1 192 ? 13.914 5.389 -0.314 1.00 93.56 192 HIS A N 1
ATOM 1542 C CA . HIS A 1 192 ? 13.927 4.814 -1.661 1.00 93.56 192 HIS A CA 1
ATOM 1543 C C . HIS A 1 192 ? 13.773 5.874 -2.767 1.00 93.56 192 HIS A C 1
ATOM 1545 O O . HIS A 1 192 ? 12.759 6.583 -2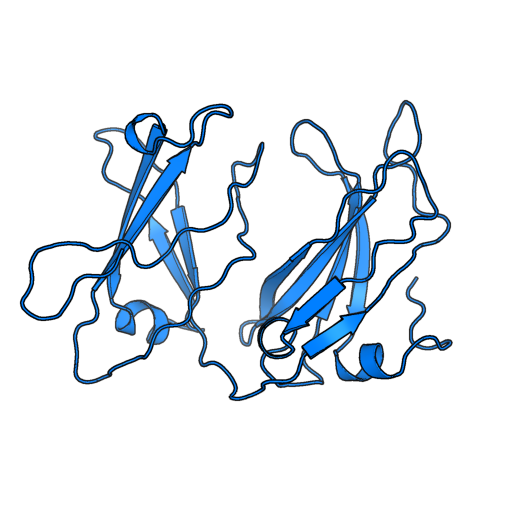.807 1.00 93.56 192 HIS A O 1
ATOM 1551 N N . ASP A 1 193 ? 14.742 5.953 -3.680 1.00 95.50 193 ASP A N 1
ATOM 1552 C CA . ASP A 1 193 ? 14.734 6.916 -4.783 1.00 95.50 193 ASP A CA 1
ATOM 1553 C C . ASP A 1 193 ? 13.702 6.574 -5.869 1.00 95.50 193 ASP A C 1
ATOM 1555 O O . ASP A 1 193 ? 13.640 5.469 -6.404 1.00 95.50 193 ASP A O 1
ATOM 1559 N N . PHE A 1 194 ? 12.898 7.555 -6.274 1.00 96.75 194 PHE A N 1
ATOM 1560 C CA . PHE A 1 194 ? 11.942 7.387 -7.370 1.00 96.75 194 PHE A CA 1
ATOM 1561 C C . PHE A 1 194 ? 12.648 7.324 -8.735 1.00 96.75 194 PHE A C 1
ATOM 1563 O O . PHE A 1 194 ? 13.426 8.220 -9.087 1.00 96.75 194 PHE A O 1
ATOM 1570 N N . ILE A 1 195 ? 12.347 6.292 -9.530 1.00 97.38 195 ILE A N 1
ATOM 1571 C CA . ILE A 1 195 ? 12.884 6.098 -10.886 1.00 97.38 195 ILE A CA 1
ATOM 1572 C C . ILE A 1 195 ? 11.877 6.567 -11.941 1.00 97.38 195 ILE A C 1
ATOM 1574 O O . ILE A 1 195 ? 12.239 7.376 -12.790 1.00 97.38 195 ILE A O 1
ATOM 1578 N N . GLY A 1 196 ? 10.630 6.096 -11.879 1.00 96.88 196 GLY A N 1
ATOM 1579 C CA . GLY A 1 196 ? 9.594 6.422 -12.862 1.00 96.88 196 GLY A CA 1
ATOM 1580 C C . GLY A 1 196 ? 8.226 5.869 -12.474 1.00 96.88 196 GLY A C 1
ATOM 1581 O O . GLY A 1 196 ? 8.113 5.090 -11.530 1.00 96.88 196 GLY A O 1
ATOM 1582 N N . GLU A 1 197 ? 7.181 6.266 -13.194 1.00 97.38 197 GLU A N 1
ATOM 1583 C CA . GLU A 1 197 ? 5.818 5.772 -12.983 1.00 97.38 197 GLU A CA 1
ATOM 1584 C C . GLU A 1 197 ? 5.078 5.612 -14.307 1.00 97.38 197 GLU A C 1
ATOM 1586 O O . GLU A 1 197 ? 5.369 6.297 -15.285 1.00 97.38 197 GLU A O 1
ATOM 1591 N N . PHE A 1 198 ? 4.069 4.747 -14.315 1.00 96.56 198 PHE A N 1
ATOM 1592 C CA . PHE A 1 198 ? 3.084 4.693 -15.386 1.00 96.56 198 PHE A CA 1
ATOM 1593 C C . PHE A 1 198 ? 1.705 4.326 -14.839 1.00 96.56 198 PHE A C 1
ATOM 1595 O O . PHE A 1 198 ? 1.557 3.820 -13.723 1.00 96.56 198 PHE A O 1
ATOM 1602 N N . THR A 1 199 ? 0.671 4.579 -15.641 1.00 96.75 199 THR A N 1
ATOM 1603 C CA . THR A 1 199 ? -0.704 4.180 -15.325 1.00 96.75 199 THR A CA 1
ATOM 1604 C C . THR A 1 199 ? -1.247 3.233 -16.382 1.00 96.75 199 THR A C 1
ATOM 1606 O O . THR A 1 199 ? -0.896 3.303 -17.557 1.00 96.75 199 THR A O 1
ATOM 1609 N N . THR A 1 200 ? -2.090 2.309 -15.944 1.00 95.94 200 THR A N 1
ATOM 1610 C CA . THR A 1 200 ? -2.705 1.270 -16.771 1.00 95.94 200 THR A CA 1
ATOM 1611 C C . THR A 1 200 ? -4.028 0.829 -16.136 1.00 95.94 200 THR A C 1
ATOM 1613 O O . THR A 1 200 ? -4.516 1.454 -15.194 1.00 95.94 200 THR A O 1
ATOM 1616 N N . SER A 1 201 ? -4.622 -0.249 -16.633 1.00 96.62 201 SER A N 1
ATOM 1617 C CA . SER A 1 201 ? -5.774 -0.919 -16.030 1.00 96.62 201 SER A CA 1
ATOM 1618 C C . SER A 1 201 ? -5.586 -2.433 -16.081 1.00 96.62 201 SER A C 1
ATOM 1620 O O . SER A 1 201 ? -4.758 -2.950 -16.838 1.00 96.62 201 SER A O 1
ATOM 1622 N N . TYR A 1 202 ? -6.364 -3.181 -15.292 1.00 95.62 202 TYR A N 1
ATOM 1623 C CA . TYR A 1 202 ? -6.324 -4.643 -15.381 1.00 95.62 202 TYR A CA 1
ATOM 1624 C C . TYR A 1 202 ? -6.713 -5.127 -16.785 1.00 95.62 202 TYR A C 1
ATOM 1626 O O . TYR A 1 202 ? -6.114 -6.077 -17.291 1.00 95.62 202 TYR A O 1
ATOM 1634 N N . ARG A 1 203 ? -7.651 -4.440 -17.451 1.00 95.12 203 ARG A N 1
ATOM 1635 C CA . ARG A 1 203 ? -8.029 -4.738 -18.836 1.00 95.12 203 ARG A CA 1
ATOM 1636 C C . ARG A 1 203 ? -6.834 -4.653 -19.780 1.00 95.12 203 ARG A C 1
ATOM 1638 O O . ARG A 1 203 ? -6.636 -5.584 -20.557 1.00 95.12 203 ARG A O 1
ATOM 1645 N N . GLU A 1 204 ? -6.032 -3.595 -19.706 1.00 94.12 204 GLU A N 1
ATOM 1646 C CA . GLU A 1 204 ? -4.850 -3.450 -20.564 1.00 94.12 204 GLU A CA 1
ATOM 1647 C C . GLU A 1 204 ? -3.768 -4.477 -20.212 1.00 94.12 204 GLU A C 1
ATOM 1649 O O . GLU A 1 204 ? -3.320 -5.220 -21.091 1.00 94.12 204 GLU A O 1
ATOM 1654 N N . LEU A 1 205 ? -3.451 -4.637 -18.921 1.00 92.62 205 LEU A N 1
ATOM 1655 C CA . LEU A 1 205 ? -2.492 -5.644 -18.449 1.00 92.62 205 LEU A CA 1
ATOM 1656 C C . LEU A 1 205 ? -2.866 -7.065 -18.904 1.00 92.62 205 LEU A C 1
ATOM 1658 O O . LEU A 1 205 ? -2.000 -7.844 -19.306 1.00 92.62 205 LEU A O 1
ATOM 1662 N N . SER A 1 206 ? -4.160 -7.402 -18.902 1.00 91.31 206 SER A N 1
ATOM 1663 C CA . SER A 1 206 ? -4.655 -8.728 -19.293 1.00 91.31 206 SER A CA 1
ATOM 1664 C C . SER A 1 206 ? -4.432 -9.072 -20.772 1.00 91.31 206 SER A C 1
ATOM 1666 O O . SER A 1 206 ? -4.462 -10.247 -21.134 1.00 91.31 206 SER A O 1
ATOM 1668 N N . ARG A 1 207 ? -4.142 -8.081 -21.630 1.00 89.94 207 ARG A N 1
ATOM 1669 C CA . ARG A 1 207 ? -3.815 -8.305 -23.051 1.00 89.94 207 ARG A CA 1
ATOM 1670 C C . ARG A 1 207 ? -2.435 -8.946 -23.260 1.00 89.94 207 ARG A C 1
ATOM 1672 O O . ARG A 1 207 ? -2.105 -9.299 -24.392 1.00 89.94 207 ARG A O 1
ATOM 1679 N N . GLY A 1 208 ? -1.631 -9.098 -22.203 1.00 80.75 208 GLY A N 1
ATOM 1680 C CA . GLY A 1 208 ? -0.327 -9.764 -22.248 1.00 80.75 208 GLY A CA 1
ATOM 1681 C C . GLY A 1 208 ? 0.748 -8.964 -22.989 1.00 80.75 208 GLY A C 1
ATOM 1682 O O . GLY A 1 208 ? 0.579 -7.781 -23.267 1.00 80.75 208 GLY A O 1
ATOM 1683 N N . GLN A 1 209 ? 1.883 -9.588 -23.304 1.00 75.56 209 GLN A N 1
ATOM 1684 C CA . GLN A 1 209 ? 3.002 -8.889 -23.939 1.00 75.56 209 GLN A CA 1
ATOM 1685 C C . GLN A 1 209 ? 2.630 -8.424 -25.355 1.00 75.56 209 GLN A C 1
ATOM 1687 O O . GLN A 1 209 ? 2.487 -9.226 -26.276 1.00 75.56 209 GLN A O 1
ATOM 1692 N N . ASN A 1 210 ? 2.475 -7.115 -25.530 1.00 76.81 210 ASN A N 1
ATOM 1693 C CA . ASN A 1 210 ? 2.232 -6.474 -26.816 1.00 76.81 210 ASN A CA 1
ATOM 1694 C C . ASN A 1 210 ? 2.750 -5.024 -26.769 1.00 76.81 210 ASN A C 1
ATOM 1696 O O . ASN A 1 210 ? 3.119 -4.529 -25.706 1.00 76.81 210 ASN A O 1
ATOM 1700 N N . GLN A 1 211 ? 2.773 -4.341 -27.915 1.00 69.69 211 GLN A N 1
ATOM 1701 C CA . GLN A 1 211 ? 3.275 -2.964 -28.023 1.00 69.69 211 GLN A CA 1
ATOM 1702 C C . GLN A 1 211 ? 2.525 -1.940 -27.147 1.00 69.69 211 GLN A C 1
ATOM 1704 O O . GLN A 1 211 ? 3.076 -0.891 -26.850 1.00 69.69 211 GLN A O 1
ATOM 1709 N N . PHE A 1 212 ? 1.286 -2.233 -26.739 1.00 67.94 212 PHE A N 1
ATOM 1710 C CA . PHE A 1 212 ? 0.464 -1.384 -25.869 1.00 67.94 212 PHE A CA 1
ATOM 1711 C C . PHE A 1 212 ? 0.722 -1.628 -24.374 1.00 67.94 212 PHE A C 1
ATOM 1713 O O . PHE A 1 212 ? 0.252 -0.859 -23.545 1.00 67.94 212 PHE A O 1
ATOM 1720 N N . ASN A 1 213 ? 1.484 -2.673 -24.037 1.00 78.12 213 ASN A N 1
ATOM 1721 C CA . ASN A 1 213 ? 1.930 -2.991 -22.679 1.00 78.12 213 ASN A CA 1
ATOM 1722 C C . ASN A 1 213 ? 3.435 -2.723 -22.505 1.00 78.12 213 ASN A C 1
ATOM 1724 O O . ASN A 1 213 ? 4.119 -3.389 -21.726 1.00 78.12 213 ASN A O 1
ATOM 1728 N N . VAL A 1 214 ? 3.941 -1.747 -23.263 1.00 79.75 214 VAL A N 1
ATOM 1729 C CA . VAL A 1 214 ? 5.243 -1.108 -23.069 1.00 79.75 214 VAL A CA 1
ATOM 1730 C C . VAL A 1 214 ? 4.965 0.316 -22.608 1.00 79.75 214 VAL A C 1
ATOM 1732 O O . VAL A 1 214 ? 4.203 1.033 -23.254 1.00 79.75 214 VAL A O 1
ATOM 1735 N N . TYR A 1 215 ? 5.564 0.697 -21.487 1.00 83.31 215 TYR A N 1
ATOM 1736 C CA . TYR A 1 215 ? 5.398 2.007 -20.869 1.00 83.31 215 TYR A CA 1
ATOM 1737 C C . TYR A 1 215 ? 6.766 2.689 -20.827 1.00 83.31 215 TYR A C 1
ATOM 1739 O O . TYR A 1 215 ? 7.766 2.022 -20.540 1.00 83.31 215 TYR A O 1
ATOM 1747 N N . GLU A 1 216 ? 6.796 3.973 -21.179 1.00 72.75 216 GLU A N 1
ATOM 1748 C CA . GLU A 1 216 ? 7.997 4.821 -21.208 1.00 72.75 216 GLU A CA 1
ATOM 1749 C C . GLU A 1 216 ? 8.038 5.752 -19.998 1.00 72.75 216 GLU A C 1
ATOM 1751 O O . GLU A 1 216 ? 6.964 6.295 -19.647 1.00 72.75 216 GLU A O 1
#

Radius of gyration: 19.62 Å; chains: 1; bounding box: 56×28×56 Å

Foldseek 3Di:
DKDDPPGPDDDDPDDFDDDPQDPDDATQDDDDDDDDPVDFIKDKDWDWADDDDDPDPVPTHTLFMDIDTQCVQCVDDLSKDKAFGDDDPPDRSGIDIDHDDDADPQQDKDKDKDKAAQFDADDPPARFFKKKWKWFAGPVRDTGTNDIFDTHPRDRIDTTDIDMGRLCSRYRPPQFTKMKMWMWGDDPNRPTHTGDIDIDGNVQVVVDDDPSPDDD

Secondary structure (DSSP, 8-state):
-EE-TT---EE----PPP-TT-SS------------TTS--EEEEEEEE--TT---GGGSEEEEEEEEEHHHHHTSGGGEEEEE-B-STT----EEEEE--PPP----EEEE--B--SPPP--SSSS--EEEEEEEE-TTS-EEEEEE-PPPPS-SS-BPPPEEEEHHHHHTT-TTSEEEEEEEEPPTTS-PEEEEEEEEEHHHHTT-SSGGG---

pLDDT: mean 91.07, std 8.13, range [57.44, 98.38]

Organism: Pleuronectes platessa (NCBI:txid8262)

InterPro domains:
  IPR000008 C2 domain [PF00168] (9-80)
  IPR000008 C2 domain [PF00168] (114-211)
  IPR000008 C2 domain [PS50004] (1-85)
  IPR000008 C2 domain [PS50004] (92-215)
  IPR000008 C2 domain [SM00239] (103-214)
  IPR035892 C2 domain superfamily [G3DSA:2.60.40.150] (1-97)
  IPR035892 C2 domain superfamily [G3DSA:2.60.40.150] (98-215)
  IPR035892 C2 domain superfamily [SSF49562] (5-94)
  IPR035892 C2 domain superfamily [SSF49562] (114-211)
  IPR037768 Copine, C2B domain [cd04047] (108-211)
  IPR045052 Copine [PTHR10857] (3-216)